Protein AF-A0A250VUZ3-F1 (afdb_monomer_lite)

Radius of gyration: 20.95 Å; chains: 1; bounding box: 48×51×81 Å

Organism: Streptomyces olivochromogenes (NCBI:txid1963)

Foldseek 3Di:
DDDDDDDDDPPDPDDPPCDDPAFPLLAQDPPFDFLLVLLLVLQVVCVVVVHDAAPVSVCSVDPVVVPDPGNLSVVVVLLCVQPVPVDLALNNLNSLLSLLVSLLVGSHGLLSSLSSLLSLLCLLLVQLLVCLAPPPLDPDPVSSVVPDDPSSVSSNVSSLVSLVVLVVCLVVGTRSNVLSNLLSLLSNLVQVCLVVLQVSLVVPPPDLSVLLSQCSSCSSPVPQVSLVVSLVVNCPDPPDDVVLQGDPSRRSSSSSSSRSSVVSCVSSVVSRPD

pLDDT: mean 82.37, std 16.19, range [29.75, 98.38]

Sequence (274 aa):
MRCHVSSAHMDDVTPPSSALPVLAGGEPGETAAPLLDRLRIAVSRRLAAHLPVPASMMQWLDEEMDAFADDSELLGELFDQLLHAHALDTATAGAAVLLADVVIDSQAAAAVRAALTVTLAEAATDALRDEALDPQGFVSTEAVLRQQTDSQRTVRQAVQGEAPRLFAQWDQEPEVMQFALAVLAAACAGTDVIPRIASLASVWPETPRAATLALACALAADNEEAIAEALDESVRHPDYNPDAQGDPEALAQSQGLSLLIDLAQQEIGPLVFH

Structure (mmCIF, N/CA/C/O backbone):
data_AF-A0A250VUZ3-F1
#
_entry.id   AF-A0A250VUZ3-F1
#
loop_
_atom_site.group_PDB
_atom_site.id
_atom_site.type_symbol
_atom_site.label_atom_id
_atom_site.label_alt_id
_atom_site.label_comp_id
_atom_site.label_asym_id
_atom_site.label_entity_id
_atom_site.label_seq_id
_atom_site.pdbx_PDB_ins_code
_atom_site.Cartn_x
_atom_site.Cartn_y
_atom_site.Cartn_z
_atom_site.occupancy
_atom_site.B_iso_or_equiv
_atom_site.auth_seq_id
_atom_site.auth_comp_id
_atom_site.auth_asym_id
_atom_site.auth_atom_id
_atom_site.pdbx_PDB_model_num
ATOM 1 N N . MET A 1 1 ? 31.785 -29.443 53.069 1.00 38.59 1 MET A N 1
ATOM 2 C CA . MET A 1 1 ? 30.501 -29.253 53.783 1.00 38.59 1 MET A CA 1
ATOM 3 C C . MET A 1 1 ? 30.050 -27.836 53.461 1.00 38.59 1 MET A C 1
ATOM 5 O O . MET A 1 1 ? 30.675 -26.928 53.974 1.00 38.59 1 MET A O 1
ATOM 9 N N . ARG A 1 2 ? 29.268 -27.524 52.417 1.00 35.50 2 ARG A N 1
ATOM 10 C CA . ARG A 1 2 ? 27.893 -27.921 52.030 1.00 35.50 2 ARG A CA 1
ATOM 11 C C . ARG A 1 2 ? 26.845 -27.798 53.145 1.00 35.50 2 ARG A C 1
ATOM 13 O O . ARG A 1 2 ? 27.055 -28.390 54.199 1.00 35.50 2 ARG A O 1
ATOM 20 N N . CYS A 1 3 ? 25.748 -27.115 52.766 1.00 29.75 3 CYS A N 1
ATOM 21 C CA . CYS A 1 3 ? 24.375 -27.015 53.313 1.00 29.75 3 CYS A CA 1
ATOM 22 C C . CYS A 1 3 ? 24.037 -25.587 53.788 1.00 29.75 3 CYS A C 1
ATOM 24 O O . CYS A 1 3 ? 24.790 -25.038 54.576 1.00 29.75 3 CYS A O 1
ATOM 26 N N . HIS A 1 4 ? 22.953 -24.905 53.401 1.00 30.86 4 HIS A N 1
ATOM 27 C CA . HIS A 1 4 ? 21.819 -25.147 52.496 1.00 30.86 4 HIS A CA 1
ATOM 28 C C . HIS A 1 4 ? 21.219 -23.757 52.179 1.00 30.86 4 HIS A C 1
ATOM 30 O O . HIS A 1 4 ? 21.029 -22.977 53.108 1.00 30.86 4 HIS A O 1
ATOM 36 N N . VAL A 1 5 ? 20.883 -23.453 50.921 1.00 34.81 5 VAL A N 1
ATOM 37 C CA . VAL A 1 5 ? 19.943 -22.364 50.591 1.00 34.81 5 VAL A CA 1
ATOM 38 C C . VAL A 1 5 ? 18.720 -23.004 49.951 1.00 34.81 5 VAL A C 1
ATOM 40 O O . VAL A 1 5 ? 18.846 -23.832 49.048 1.00 34.81 5 VAL A O 1
ATOM 43 N N . SER A 1 6 ? 17.565 -22.672 50.523 1.00 33.09 6 SER A N 1
ATOM 44 C CA . SER A 1 6 ? 16.237 -23.148 50.158 1.00 33.09 6 SER A CA 1
ATOM 45 C C . SER A 1 6 ? 15.906 -22.849 48.703 1.00 33.09 6 SER A C 1
ATOM 47 O O . SER A 1 6 ? 16.069 -21.727 48.232 1.00 33.09 6 SER A O 1
ATOM 49 N N . SER A 1 7 ? 15.388 -23.873 48.037 1.00 36.62 7 SER A N 1
ATOM 50 C CA . SER A 1 7 ? 14.761 -23.806 46.727 1.00 36.62 7 SER A CA 1
ATOM 51 C C . SER A 1 7 ? 13.373 -23.181 46.887 1.00 36.62 7 SER A C 1
ATOM 53 O O . SER A 1 7 ? 12.506 -23.765 47.534 1.00 36.62 7 SER A O 1
ATOM 55 N N . ALA A 1 8 ? 13.185 -21.981 46.343 1.00 37.56 8 ALA A N 1
ATOM 56 C CA . ALA A 1 8 ? 11.867 -21.481 45.991 1.00 37.56 8 ALA A CA 1
ATOM 57 C C . ALA A 1 8 ? 11.685 -21.744 44.494 1.00 37.56 8 ALA A C 1
ATOM 59 O O . ALA A 1 8 ? 12.490 -21.297 43.679 1.00 37.56 8 ALA A O 1
ATOM 60 N N . HIS A 1 9 ? 10.667 -22.546 44.190 1.00 36.25 9 HIS A N 1
ATOM 61 C CA . HIS A 1 9 ? 10.069 -22.737 42.876 1.00 36.25 9 HIS A CA 1
ATOM 62 C C . HIS A 1 9 ? 9.890 -21.368 42.202 1.00 36.25 9 HIS A C 1
ATOM 64 O O . HIS A 1 9 ? 9.070 -20.567 42.643 1.00 36.25 9 HIS A O 1
ATOM 70 N N . MET A 1 10 ? 10.692 -21.089 41.176 1.00 31.67 10 MET A N 1
ATOM 71 C CA . MET A 1 10 ? 10.298 -20.164 40.123 1.00 31.67 10 MET A CA 1
ATOM 72 C C . MET A 1 10 ? 9.619 -21.034 39.085 1.00 31.67 10 MET A C 1
ATOM 74 O O . MET A 1 10 ? 10.265 -21.888 38.474 1.00 31.67 10 MET A O 1
ATOM 78 N N . ASP A 1 11 ? 8.308 -20.857 38.998 1.00 33.47 11 ASP A N 1
ATOM 79 C CA . ASP A 1 11 ? 7.488 -21.398 37.937 1.00 33.47 11 ASP A CA 1
ATOM 80 C C . ASP A 1 11 ? 8.125 -21.065 36.587 1.00 33.47 11 ASP A C 1
ATOM 82 O O . ASP A 1 11 ? 8.560 -19.941 36.321 1.00 33.47 11 ASP A O 1
ATOM 86 N N . ASP A 1 12 ? 8.221 -22.110 35.780 1.00 35.88 12 ASP A N 1
ATOM 87 C CA . ASP A 1 12 ? 8.660 -22.113 34.400 1.00 35.88 12 ASP A CA 1
ATOM 88 C C . ASP A 1 12 ? 7.660 -21.274 33.589 1.00 35.88 12 ASP A C 1
ATOM 90 O O . ASP A 1 12 ? 6.636 -21.770 33.119 1.00 35.88 12 ASP A O 1
ATOM 94 N N . VAL A 1 13 ? 7.900 -19.961 33.501 1.00 37.00 13 VAL A N 1
ATOM 95 C CA . VAL A 1 13 ? 7.181 -19.083 32.574 1.00 37.00 13 VAL A CA 1
ATOM 96 C C . VAL A 1 13 ? 7.717 -19.400 31.187 1.00 37.00 13 VAL A C 1
ATOM 98 O O . VAL A 1 13 ? 8.657 -18.780 30.692 1.00 37.00 13 VAL A O 1
ATOM 101 N N . THR A 1 14 ? 7.121 -20.412 30.566 1.00 35.41 14 THR A N 1
ATOM 102 C CA . THR A 1 14 ? 7.196 -20.580 29.120 1.00 35.41 14 THR A CA 1
ATOM 103 C C . THR A 1 14 ? 6.610 -19.307 28.497 1.00 35.41 14 THR A C 1
ATOM 105 O O . THR A 1 14 ? 5.461 -18.979 28.806 1.00 35.41 14 THR A O 1
ATOM 108 N N . PRO A 1 15 ? 7.347 -18.546 27.668 1.00 32.72 15 PRO A N 1
ATOM 109 C CA . PRO A 1 15 ? 6.731 -17.445 26.940 1.00 32.72 15 PRO A CA 1
ATOM 110 C C . PRO A 1 15 ? 5.654 -18.036 26.016 1.00 32.72 15 PRO A C 1
ATOM 112 O O . PRO A 1 15 ? 5.895 -19.098 25.428 1.00 32.72 15 PRO A O 1
ATOM 115 N N . PRO A 1 16 ? 4.467 -17.416 25.878 1.00 32.69 16 PRO A N 1
ATOM 116 C CA . PRO A 1 16 ? 3.518 -17.844 24.867 1.00 32.69 16 PRO A CA 1
ATOM 117 C C . PRO A 1 16 ? 4.169 -17.629 23.499 1.00 32.69 16 PRO A C 1
ATOM 119 O O . PRO A 1 16 ? 4.318 -16.515 23.013 1.00 32.69 16 PRO A O 1
ATOM 122 N N . SER A 1 17 ? 4.606 -18.726 22.890 1.00 44.38 17 SER A N 1
ATOM 123 C CA . SER A 1 17 ? 4.882 -18.785 21.464 1.00 44.38 17 SER A CA 1
ATOM 124 C C . SER A 1 17 ? 3.527 -18.764 20.760 1.00 44.38 17 SER A C 1
ATOM 126 O O . SER A 1 17 ? 2.943 -19.807 20.483 1.00 44.38 17 SER A O 1
ATOM 128 N N . SER A 1 18 ? 2.977 -17.567 20.564 1.00 40.91 18 SER A N 1
ATOM 129 C CA . SER A 1 18 ? 1.781 -17.336 19.752 1.00 40.91 18 SER A CA 1
ATOM 130 C C . SER A 1 18 ? 2.159 -16.549 18.504 1.00 40.91 18 SER A C 1
ATOM 132 O O . SER A 1 18 ? 1.625 -15.477 18.246 1.00 40.91 18 SER A O 1
ATOM 134 N N . ALA A 1 19 ? 3.114 -17.066 17.728 1.00 61.75 19 ALA A N 1
ATOM 135 C CA . ALA A 1 19 ? 3.284 -16.575 16.369 1.00 61.75 19 ALA A CA 1
ATOM 136 C C . ALA A 1 19 ? 1.999 -16.923 15.605 1.00 61.75 19 ALA A C 1
ATOM 138 O O . ALA A 1 19 ? 1.622 -18.097 15.533 1.00 61.75 19 ALA A O 1
ATOM 139 N N . LEU A 1 20 ? 1.294 -15.909 15.099 1.00 63.34 20 LEU A N 1
ATOM 140 C CA . LEU A 1 20 ? 0.165 -16.129 14.204 1.00 63.34 20 LEU A CA 1
ATOM 141 C C . LEU A 1 20 ? 0.621 -17.016 13.031 1.00 63.34 20 LEU A C 1
ATOM 143 O O . LEU A 1 20 ? 1.759 -16.886 12.574 1.00 63.34 20 LEU A O 1
ATOM 147 N N . PRO A 1 21 ? -0.235 -17.919 12.526 1.00 73.88 21 PRO A N 1
ATOM 148 C CA . PRO A 1 21 ? 0.113 -18.712 11.351 1.00 73.88 21 PRO A CA 1
ATOM 149 C C . PRO A 1 21 ? 0.402 -17.779 10.172 1.00 73.88 21 PRO A C 1
ATOM 151 O O . PRO A 1 21 ? -0.299 -16.786 10.004 1.00 73.88 21 PRO A O 1
ATOM 154 N N . VAL A 1 22 ? 1.417 -18.076 9.362 1.00 79.75 22 VAL A N 1
ATOM 155 C CA . VAL A 1 22 ? 1.774 -17.279 8.174 1.00 79.75 22 VAL A CA 1
ATOM 156 C C . VAL A 1 22 ? 0.554 -17.114 7.256 1.00 79.75 22 VAL A C 1
ATOM 158 O O . VAL A 1 22 ? -0.223 -18.056 7.088 1.00 79.75 22 VAL A O 1
ATOM 161 N N . LEU A 1 23 ? 0.370 -15.918 6.683 1.00 80.62 23 LEU A N 1
ATOM 162 C CA . LEU A 1 23 ? -0.691 -15.661 5.704 1.00 80.62 23 LEU A CA 1
ATOM 163 C C . LEU A 1 23 ? -0.579 -16.636 4.529 1.00 80.62 23 LEU A C 1
ATOM 165 O O . LEU A 1 23 ? 0.511 -16.844 3.984 1.00 80.62 23 LEU A O 1
ATOM 169 N N . ALA A 1 24 ? -1.704 -17.214 4.099 1.00 82.25 24 ALA A N 1
ATOM 170 C CA . ALA A 1 24 ? -1.682 -18.124 2.962 1.00 82.25 24 ALA A CA 1
ATOM 171 C C . ALA A 1 24 ? -1.071 -17.434 1.726 1.00 82.25 24 ALA A C 1
ATOM 173 O O . ALA A 1 24 ? -1.400 -16.290 1.403 1.00 82.25 24 ALA A O 1
ATOM 174 N N . GLY A 1 25 ? -0.169 -18.143 1.037 1.00 74.38 25 GLY A N 1
ATOM 175 C CA . GLY A 1 25 ? 0.599 -17.615 -0.098 1.00 74.38 25 GLY A CA 1
ATOM 176 C C . GLY A 1 25 ? 1.876 -16.849 0.275 1.00 74.38 25 GLY A C 1
ATOM 177 O O . GLY A 1 25 ? 2.563 -16.384 -0.631 1.00 74.38 25 GLY A O 1
ATOM 178 N N . GLY A 1 26 ? 2.200 -16.734 1.568 1.00 63.41 26 GLY A N 1
ATOM 179 C CA . GLY A 1 26 ? 3.444 -16.138 2.070 1.00 63.41 26 GLY A CA 1
ATOM 180 C C . GLY A 1 26 ? 4.676 -17.050 2.018 1.00 63.41 26 GLY A C 1
ATOM 181 O O . GLY A 1 26 ? 5.782 -16.586 2.258 1.00 63.41 26 GLY A O 1
ATOM 182 N N . GLU A 1 27 ? 4.500 -18.335 1.706 1.00 72.62 27 GLU A N 1
ATOM 183 C CA . GLU A 1 27 ? 5.606 -19.292 1.595 1.00 72.62 27 GLU A CA 1
ATOM 184 C C . GLU A 1 27 ? 6.489 -18.984 0.368 1.00 72.62 27 GLU A C 1
ATOM 186 O O . GLU A 1 27 ? 5.953 -18.631 -0.693 1.00 72.62 27 GLU A O 1
ATOM 191 N N . PRO A 1 28 ? 7.822 -19.166 0.456 1.00 59.56 28 PRO A N 1
ATOM 192 C CA . PRO A 1 28 ? 8.718 -18.970 -0.677 1.00 59.56 28 PRO A CA 1
ATOM 193 C C . PRO A 1 28 ? 8.330 -19.916 -1.819 1.00 59.56 28 PRO A C 1
ATOM 195 O O . PRO A 1 28 ? 8.434 -21.140 -1.726 1.00 59.56 28 PRO A O 1
ATOM 198 N N . GLY A 1 29 ? 7.823 -19.337 -2.907 1.00 56.44 29 GLY A N 1
ATOM 199 C CA . GLY A 1 29 ? 7.334 -20.092 -4.052 1.00 56.44 29 GLY A CA 1
ATOM 200 C C . GLY A 1 29 ? 8.483 -20.728 -4.829 1.00 56.44 29 GLY A C 1
ATOM 201 O O . GLY A 1 29 ? 9.158 -20.045 -5.590 1.00 56.44 29 GLY A O 1
ATOM 202 N N . GLU A 1 30 ? 8.639 -22.050 -4.723 1.00 50.16 30 GLU A N 1
ATOM 203 C CA . GLU A 1 30 ? 9.669 -22.852 -5.418 1.00 50.16 30 GLU A CA 1
ATOM 204 C C . GLU A 1 30 ? 9.585 -22.770 -6.967 1.00 50.16 30 GLU A C 1
ATOM 206 O O . GLU A 1 30 ? 10.472 -23.238 -7.677 1.00 50.16 30 GLU A O 1
ATOM 211 N N . THR A 1 31 ? 8.522 -22.157 -7.509 1.00 58.19 31 THR A N 1
ATOM 212 C CA . THR A 1 31 ? 8.250 -22.009 -8.952 1.00 58.19 31 THR A CA 1
ATOM 213 C C . THR A 1 31 ? 8.014 -20.565 -9.411 1.00 58.19 31 THR A C 1
ATOM 215 O O . THR A 1 31 ? 7.596 -20.360 -10.554 1.00 58.19 31 THR A O 1
ATOM 218 N N . ALA A 1 32 ? 8.206 -19.568 -8.543 1.00 64.88 32 ALA A N 1
ATOM 219 C CA . ALA A 1 32 ? 8.010 -18.169 -8.913 1.00 64.88 32 ALA A CA 1
ATOM 220 C C . ALA A 1 32 ? 9.113 -17.701 -9.872 1.00 64.88 32 ALA A C 1
ATOM 222 O O . ALA A 1 32 ? 10.273 -18.093 -9.755 1.00 64.88 32 ALA A O 1
ATOM 223 N N . ALA A 1 33 ? 8.748 -16.865 -10.841 1.00 75.94 33 ALA A N 1
ATOM 224 C CA . ALA A 1 33 ? 9.749 -16.251 -11.702 1.00 75.94 33 ALA A CA 1
ATOM 225 C C . ALA A 1 33 ? 10.429 -15.069 -10.988 1.00 75.94 33 ALA A C 1
ATOM 227 O O . ALA A 1 33 ? 9.710 -14.331 -10.309 1.00 75.94 33 ALA A O 1
ATOM 228 N N . PRO A 1 34 ? 11.737 -14.832 -11.214 1.00 84.25 34 PRO A N 1
ATOM 229 C CA . PRO A 1 34 ? 12.459 -13.715 -10.605 1.00 84.25 34 PRO A CA 1
ATOM 230 C C . PRO A 1 34 ? 11.783 -12.372 -10.885 1.00 84.25 34 PRO A C 1
ATOM 232 O O . PRO A 1 34 ? 11.308 -12.126 -12.005 1.00 84.25 34 PRO A O 1
ATOM 235 N N . LEU A 1 35 ? 11.755 -11.487 -9.890 1.00 86.81 35 LEU A N 1
ATOM 236 C CA . LEU A 1 35 ? 11.125 -10.172 -9.994 1.00 86.81 35 LEU A CA 1
ATOM 237 C C . LEU A 1 35 ? 11.791 -9.309 -11.076 1.00 86.81 35 LEU A C 1
ATOM 239 O O . LEU A 1 35 ? 11.082 -8.632 -11.826 1.00 86.81 35 LEU A O 1
ATOM 243 N N . LEU A 1 36 ? 13.117 -9.395 -11.232 1.00 86.88 36 LEU A N 1
ATOM 244 C CA . LEU A 1 36 ? 13.860 -8.655 -12.260 1.00 86.88 36 LEU A CA 1
ATOM 245 C C . LEU A 1 36 ? 13.341 -8.953 -13.674 1.00 86.88 36 LEU A C 1
ATOM 247 O O . LEU A 1 36 ? 13.091 -8.041 -14.464 1.00 86.88 36 LEU A O 1
ATOM 251 N N . ASP A 1 37 ? 13.094 -10.228 -13.982 1.00 87.69 37 ASP A N 1
ATOM 252 C CA . ASP A 1 37 ? 12.540 -10.634 -15.276 1.00 87.69 37 ASP A CA 1
ATOM 253 C C . ASP A 1 37 ? 11.136 -10.061 -15.485 1.00 87.69 37 ASP A C 1
ATOM 255 O O . ASP A 1 37 ? 10.775 -9.652 -16.592 1.00 87.69 37 ASP A O 1
ATOM 259 N N . ARG A 1 38 ? 10.323 -10.007 -14.423 1.00 88.88 38 ARG A N 1
ATOM 260 C CA . ARG A 1 38 ? 8.967 -9.447 -14.495 1.00 88.88 38 ARG A CA 1
ATOM 261 C C . ARG A 1 38 ? 8.996 -7.947 -14.732 1.00 88.88 38 ARG A C 1
ATOM 263 O O . ARG A 1 38 ? 8.234 -7.466 -15.571 1.00 88.88 38 ARG A O 1
ATOM 270 N N . LEU A 1 39 ? 9.907 -7.238 -14.075 1.00 88.00 39 LEU A N 1
ATOM 271 C CA . LEU A 1 39 ? 10.125 -5.814 -14.287 1.00 88.00 39 LEU A CA 1
ATOM 272 C C . LEU A 1 39 ? 10.560 -5.535 -15.734 1.00 88.00 39 LEU A C 1
ATOM 274 O O . LEU A 1 39 ? 9.935 -4.726 -16.421 1.00 88.00 39 LEU A O 1
ATOM 278 N N . ARG A 1 40 ? 11.539 -6.287 -16.254 1.00 90.12 40 ARG A N 1
ATOM 279 C CA . ARG A 1 40 ? 11.998 -6.190 -17.653 1.00 90.12 40 ARG A CA 1
ATOM 280 C C . ARG A 1 40 ? 10.883 -6.450 -18.659 1.00 90.12 40 ARG A C 1
ATOM 282 O O . ARG A 1 40 ? 10.758 -5.724 -19.649 1.00 90.12 40 ARG A O 1
ATOM 289 N N . ILE A 1 41 ? 10.046 -7.459 -18.409 1.00 90.00 41 ILE A N 1
ATOM 290 C CA . ILE A 1 41 ? 8.879 -7.761 -19.247 1.00 90.00 41 ILE A CA 1
ATOM 291 C C . ILE A 1 41 ? 7.873 -6.607 -19.211 1.00 90.00 41 ILE A C 1
ATOM 293 O O . ILE A 1 41 ? 7.396 -6.202 -20.273 1.00 90.00 41 ILE A O 1
ATOM 297 N N . ALA A 1 42 ? 7.556 -6.064 -18.033 1.00 89.06 42 ALA A N 1
ATOM 298 C CA . ALA A 1 42 ? 6.620 -4.951 -17.891 1.00 89.06 42 ALA A CA 1
ATOM 299 C C . ALA A 1 42 ? 7.121 -3.700 -18.631 1.00 89.06 42 ALA A C 1
ATOM 301 O O . ALA A 1 42 ? 6.392 -3.128 -19.447 1.00 89.06 42 ALA A O 1
ATOM 302 N N . VAL A 1 43 ? 8.396 -3.340 -18.447 1.00 89.50 43 VAL A N 1
ATOM 303 C CA . VAL A 1 43 ? 9.040 -2.234 -19.171 1.00 89.50 43 VAL A CA 1
ATOM 304 C C . VAL A 1 43 ? 8.976 -2.470 -20.683 1.00 89.50 43 VAL A C 1
ATOM 306 O O . VAL A 1 43 ? 8.504 -1.612 -21.431 1.00 89.50 43 VAL A O 1
ATOM 309 N N . SER A 1 44 ? 9.372 -3.660 -21.142 1.00 90.56 44 SER A N 1
ATOM 310 C CA . SER A 1 44 ? 9.374 -4.015 -22.567 1.00 90.56 44 SER A CA 1
ATOM 311 C C . SER A 1 44 ? 7.976 -3.956 -23.188 1.00 90.56 44 SER A C 1
ATOM 313 O O . SER A 1 44 ? 7.817 -3.462 -24.306 1.00 90.56 44 SER A O 1
ATOM 315 N N . ARG A 1 45 ? 6.940 -4.416 -22.471 1.00 90.19 45 ARG A N 1
ATOM 316 C CA . ARG A 1 45 ? 5.539 -4.344 -22.920 1.00 90.19 45 ARG A CA 1
ATOM 317 C C . ARG A 1 45 ? 5.075 -2.904 -23.079 1.00 90.19 45 ARG A C 1
ATOM 319 O O . ARG A 1 45 ? 4.465 -2.582 -24.097 1.00 90.19 45 ARG A O 1
ATOM 326 N N . ARG A 1 46 ? 5.382 -2.033 -22.114 1.00 89.44 46 ARG A N 1
ATOM 327 C CA . ARG A 1 46 ? 5.019 -0.612 -22.194 1.00 89.44 46 ARG A CA 1
ATOM 328 C C . ARG A 1 46 ? 5.720 0.080 -23.359 1.00 89.44 46 ARG A C 1
ATOM 330 O O . ARG A 1 46 ? 5.049 0.765 -24.128 1.00 89.44 46 ARG A O 1
ATOM 337 N N . LEU A 1 47 ? 7.016 -0.175 -23.561 1.00 89.81 47 LEU A N 1
ATOM 338 C CA . LEU A 1 47 ? 7.758 0.335 -24.720 1.00 89.81 47 LEU A CA 1
ATOM 339 C C . LEU A 1 47 ? 7.146 -0.139 -26.046 1.00 89.81 47 LEU A C 1
ATOM 341 O O . LEU A 1 47 ? 6.928 0.672 -26.947 1.00 89.81 47 LEU A O 1
ATOM 345 N N . ALA A 1 48 ? 6.810 -1.429 -26.154 1.00 91.00 48 ALA A N 1
ATOM 346 C CA . ALA A 1 48 ? 6.172 -1.997 -27.341 1.00 91.00 48 ALA A CA 1
ATOM 347 C C . ALA A 1 48 ? 4.770 -1.415 -27.604 1.00 91.00 48 ALA A C 1
ATOM 349 O O . ALA A 1 48 ? 4.365 -1.280 -28.757 1.00 91.00 48 ALA A O 1
ATOM 350 N N . ALA A 1 49 ? 4.044 -1.045 -26.548 1.00 90.25 49 ALA A N 1
ATOM 351 C CA . ALA A 1 49 ? 2.737 -0.396 -26.622 1.00 90.25 49 ALA A CA 1
ATOM 352 C C . ALA A 1 49 ? 2.813 1.137 -26.782 1.00 90.25 49 ALA A C 1
ATOM 354 O O . ALA A 1 49 ? 1.773 1.794 -26.788 1.00 90.25 49 ALA A O 1
ATOM 355 N N . HIS A 1 50 ? 4.015 1.715 -26.906 1.00 86.81 50 HIS A N 1
ATOM 356 C CA . HIS A 1 50 ? 4.250 3.165 -26.927 1.00 86.81 50 HIS A CA 1
ATOM 357 C C . HIS A 1 50 ? 3.683 3.905 -25.703 1.00 86.81 50 HIS A C 1
ATOM 359 O O . HIS A 1 50 ? 3.295 5.072 -25.789 1.00 86.81 50 HIS A O 1
ATOM 365 N N . LEU A 1 51 ? 3.638 3.227 -24.557 1.00 86.56 51 LEU A N 1
ATOM 366 C CA . LEU A 1 51 ? 3.252 3.816 -23.283 1.00 86.56 51 LEU A CA 1
ATOM 367 C C . LEU A 1 51 ? 4.473 4.446 -22.596 1.00 86.56 51 LEU A C 1
ATOM 369 O O . LEU A 1 51 ? 5.595 3.966 -22.779 1.00 86.56 51 LEU A O 1
ATOM 373 N N . PRO A 1 52 ? 4.282 5.498 -21.777 1.00 83.50 52 PRO A N 1
ATOM 374 C CA . PRO A 1 52 ? 5.376 6.109 -21.035 1.00 83.50 52 PRO A CA 1
ATOM 375 C C . PRO A 1 52 ? 6.069 5.109 -20.102 1.00 83.50 52 PRO A C 1
ATOM 377 O O . PRO A 1 52 ? 5.399 4.350 -19.389 1.00 83.50 52 PRO A O 1
ATOM 380 N N . VAL A 1 53 ? 7.402 5.169 -20.093 1.00 84.31 53 VAL A N 1
ATOM 381 C CA . VAL A 1 53 ? 8.293 4.504 -19.135 1.00 84.31 53 VAL A CA 1
ATOM 382 C C . VAL A 1 53 ? 9.216 5.578 -18.545 1.00 84.31 53 VAL A C 1
ATOM 384 O O . VAL A 1 53 ? 9.841 6.309 -19.319 1.00 84.31 53 VAL A O 1
ATOM 387 N N . PRO A 1 54 ? 9.293 5.726 -17.211 1.00 79.81 54 PRO A N 1
ATOM 388 C CA . PRO A 1 54 ? 10.224 6.658 -16.579 1.00 79.81 54 PRO A CA 1
ATOM 389 C C . PRO A 1 54 ? 11.676 6.369 -16.962 1.00 79.81 54 PRO A C 1
ATOM 391 O O . PRO A 1 54 ? 12.066 5.211 -17.069 1.00 79.81 54 PRO A O 1
ATOM 394 N N . ALA A 1 55 ? 12.504 7.407 -17.096 1.00 80.19 55 ALA A N 1
ATOM 395 C CA . ALA A 1 55 ? 13.930 7.226 -17.374 1.00 80.19 55 ALA A CA 1
ATOM 396 C C . ALA A 1 55 ? 14.637 6.421 -16.269 1.00 80.19 55 ALA A C 1
ATOM 398 O O . ALA A 1 55 ? 15.431 5.541 -16.581 1.00 80.19 55 ALA A O 1
ATOM 399 N N . SER A 1 56 ? 14.270 6.651 -15.003 1.00 75.00 56 SER A N 1
ATOM 400 C CA . SER A 1 56 ? 14.727 5.853 -13.855 1.00 75.00 56 SER A CA 1
ATOM 401 C C . SER A 1 56 ? 14.354 4.376 -13.964 1.00 75.00 56 SER A C 1
ATOM 403 O O . SER A 1 56 ? 15.027 3.535 -13.390 1.00 75.00 56 SER A O 1
ATOM 405 N N . MET A 1 57 ? 13.319 4.041 -14.739 1.00 79.69 57 MET A N 1
ATOM 406 C CA . MET A 1 57 ? 12.896 2.662 -14.952 1.00 79.69 57 MET A CA 1
ATOM 407 C C . MET A 1 57 ? 13.538 2.007 -16.183 1.00 79.69 57 MET A C 1
ATOM 409 O O . MET A 1 57 ? 13.445 0.793 -16.352 1.00 79.69 57 MET A O 1
ATOM 413 N N . MET A 1 58 ? 14.202 2.782 -17.046 1.00 82.50 58 MET A N 1
ATOM 414 C CA . MET A 1 58 ? 14.891 2.241 -18.223 1.00 82.50 58 MET A CA 1
ATOM 415 C C . MET A 1 58 ? 16.148 1.455 -17.841 1.00 82.50 58 MET A C 1
ATOM 417 O O . MET A 1 58 ? 16.458 0.478 -18.518 1.00 82.50 58 MET A O 1
ATOM 421 N N . GLN A 1 59 ? 16.818 1.832 -16.746 1.00 81.06 59 GLN A N 1
ATOM 422 C CA . GLN A 1 59 ? 18.030 1.159 -16.259 1.00 81.06 59 GLN A CA 1
ATOM 423 C C . GLN A 1 59 ? 17.792 -0.315 -15.893 1.00 81.06 59 GLN A C 1
ATOM 425 O O . GLN A 1 59 ? 18.696 -1.132 -15.986 1.00 81.06 59 GLN A O 1
ATOM 430 N N . TRP A 1 60 ? 16.552 -0.702 -15.567 1.00 79.25 60 TRP A N 1
ATOM 431 C CA . TRP A 1 60 ? 16.189 -2.094 -15.261 1.00 79.25 60 TRP A CA 1
ATOM 432 C C . TRP A 1 60 ? 16.311 -3.048 -16.457 1.00 79.25 60 TRP A C 1
ATOM 434 O O . TRP A 1 60 ? 16.291 -4.270 -16.287 1.00 79.25 60 TRP A O 1
ATOM 444 N N . LEU A 1 61 ? 16.435 -2.508 -17.673 1.00 81.94 61 LEU A N 1
ATOM 445 C CA . LEU A 1 61 ? 16.737 -3.284 -18.874 1.00 81.94 61 LEU A CA 1
ATOM 446 C C . LEU A 1 61 ? 18.232 -3.579 -19.041 1.00 81.94 61 LEU A C 1
ATOM 448 O O . LEU A 1 61 ? 18.572 -4.423 -19.869 1.00 81.94 61 LEU A O 1
ATOM 452 N N . ASP A 1 62 ? 19.105 -2.905 -18.292 1.00 82.94 62 ASP A N 1
ATOM 453 C CA . ASP A 1 62 ? 20.548 -3.049 -18.439 1.00 82.94 62 ASP A CA 1
ATOM 454 C C . ASP A 1 62 ? 21.047 -4.351 -17.789 1.00 82.94 62 ASP A C 1
ATOM 456 O O . ASP A 1 62 ? 20.516 -4.827 -16.779 1.00 82.94 62 ASP A O 1
ATOM 460 N N . GLU A 1 63 ? 22.094 -4.936 -18.379 1.00 76.94 63 GLU A N 1
ATOM 461 C CA . GLU A 1 63 ? 22.758 -6.153 -17.874 1.00 76.94 63 GLU A CA 1
ATOM 462 C C . GLU A 1 63 ? 23.449 -5.904 -16.522 1.00 76.94 63 GLU A C 1
ATOM 464 O O . GLU A 1 63 ? 23.636 -6.826 -15.735 1.00 76.94 63 GLU A O 1
ATOM 469 N N . GLU A 1 64 ? 23.786 -4.651 -16.195 1.00 75.19 64 GLU A N 1
ATOM 470 C CA . GLU A 1 64 ? 24.357 -4.286 -14.888 1.00 75.19 64 GLU A CA 1
ATOM 471 C C . GLU A 1 64 ? 23.395 -4.586 -13.728 1.00 75.19 64 GLU A C 1
ATOM 473 O O . GLU A 1 64 ? 23.836 -4.829 -12.607 1.00 75.19 64 GLU A O 1
ATOM 478 N N . MET A 1 65 ? 22.088 -4.649 -14.003 1.00 79.38 65 MET A N 1
ATOM 479 C CA . MET A 1 65 ? 21.072 -5.029 -13.020 1.00 79.38 65 MET A CA 1
ATOM 480 C C . MET A 1 65 ? 21.016 -6.542 -12.779 1.00 79.38 65 MET A C 1
ATOM 482 O O . MET A 1 65 ? 20.323 -6.980 -11.873 1.00 79.38 65 MET A O 1
ATOM 486 N N . ASP A 1 66 ? 21.772 -7.364 -13.514 1.00 78.81 66 ASP A N 1
ATOM 487 C CA . ASP A 1 66 ? 21.944 -8.787 -13.173 1.00 78.81 66 ASP A CA 1
ATOM 488 C C . ASP A 1 66 ? 22.826 -8.990 -11.923 1.00 78.81 66 ASP A C 1
ATOM 490 O O . ASP A 1 66 ? 23.058 -10.123 -11.504 1.00 78.81 66 ASP A O 1
ATOM 494 N N . ALA A 1 67 ? 23.343 -7.902 -11.338 1.00 80.12 67 ALA A N 1
ATOM 495 C CA . ALA A 1 67 ? 24.170 -7.932 -10.137 1.00 80.12 67 ALA A CA 1
ATOM 496 C C . ALA A 1 67 ? 23.386 -8.187 -8.836 1.00 80.12 67 ALA A C 1
ATOM 498 O O . ALA A 1 67 ? 24.023 -8.551 -7.847 1.00 80.12 67 ALA A O 1
ATOM 499 N N . PHE A 1 68 ? 22.055 -8.027 -8.826 1.00 81.06 68 PHE A N 1
ATOM 500 C CA . PHE A 1 68 ? 21.237 -8.329 -7.646 1.00 81.06 68 PHE A CA 1
ATOM 501 C C . PHE A 1 68 ? 21.286 -9.825 -7.325 1.00 81.06 68 PHE A C 1
ATOM 503 O O . PHE A 1 68 ? 21.060 -10.672 -8.193 1.00 81.06 68 PHE A O 1
ATOM 510 N N . ALA A 1 69 ? 21.583 -10.148 -6.069 1.00 78.56 69 ALA A N 1
ATOM 511 C CA . ALA A 1 69 ? 21.708 -11.517 -5.594 1.00 78.56 69 ALA A CA 1
ATOM 512 C C . ALA A 1 69 ? 20.354 -12.240 -5.548 1.00 78.56 69 ALA A C 1
ATOM 514 O O . ALA A 1 69 ? 20.296 -13.444 -5.815 1.00 78.56 69 ALA A O 1
ATOM 515 N N . ASP A 1 70 ? 19.281 -11.516 -5.221 1.00 82.00 70 ASP A N 1
ATOM 516 C CA . ASP A 1 70 ? 17.921 -12.038 -5.106 1.00 82.00 70 ASP A CA 1
ATOM 517 C C . ASP A 1 70 ? 16.841 -10.937 -5.225 1.00 82.00 70 ASP A C 1
ATOM 519 O O . ASP A 1 70 ? 17.123 -9.749 -5.403 1.00 82.00 70 ASP A O 1
ATOM 523 N N . ASP A 1 71 ? 15.572 -11.356 -5.147 1.00 83.94 71 ASP A N 1
ATOM 524 C CA . ASP A 1 71 ? 14.408 -10.463 -5.200 1.00 83.94 71 ASP A CA 1
ATOM 525 C C . ASP A 1 71 ? 14.336 -9.511 -3.989 1.00 83.94 71 ASP A C 1
ATOM 527 O O . ASP A 1 71 ? 13.737 -8.444 -4.100 1.00 83.94 71 ASP A O 1
ATOM 531 N N . SER A 1 72 ? 14.938 -9.866 -2.850 1.00 83.75 72 SER A N 1
ATOM 532 C CA . SER A 1 72 ? 14.960 -9.045 -1.633 1.00 83.75 72 SER A CA 1
ATOM 533 C C . SER A 1 72 ? 15.866 -7.827 -1.819 1.00 83.75 72 SER A C 1
ATOM 535 O O . SER A 1 72 ? 15.440 -6.694 -1.583 1.00 83.75 72 SER A O 1
ATOM 537 N N . GLU A 1 73 ? 17.079 -8.031 -2.343 1.00 84.62 73 GLU A N 1
ATOM 538 C CA . GLU A 1 73 ? 17.999 -6.940 -2.687 1.00 84.62 73 GLU A CA 1
ATOM 539 C C . GLU A 1 73 ? 17.386 -6.007 -3.744 1.00 84.62 73 GLU A C 1
ATOM 541 O O . GLU A 1 73 ? 17.408 -4.783 -3.595 1.00 84.62 73 GLU A O 1
ATOM 546 N N . LEU A 1 74 ? 16.754 -6.586 -4.770 1.00 85.38 74 LEU A N 1
ATOM 547 C CA . LEU A 1 74 ? 16.053 -5.835 -5.810 1.00 85.38 74 LEU A CA 1
ATOM 548 C C . LEU A 1 74 ? 14.884 -5.005 -5.252 1.00 85.38 74 LEU A C 1
ATOM 550 O O . LEU A 1 74 ? 14.680 -3.864 -5.668 1.00 85.38 74 LEU A O 1
ATOM 554 N N . LEU A 1 75 ? 14.098 -5.565 -4.330 1.00 84.75 75 LEU A N 1
ATOM 555 C CA . LEU A 1 75 ? 13.003 -4.845 -3.680 1.00 84.75 75 LEU A CA 1
ATOM 556 C C . LEU A 1 75 ? 13.509 -3.699 -2.813 1.00 84.75 75 LEU A C 1
ATOM 558 O O . LEU A 1 75 ? 12.900 -2.635 -2.839 1.00 84.75 75 LEU A O 1
ATOM 562 N N . GLY A 1 76 ? 14.622 -3.889 -2.102 1.00 83.06 76 GLY A N 1
ATOM 563 C CA . GLY A 1 76 ? 15.271 -2.818 -1.350 1.00 83.06 76 GLY A CA 1
ATOM 564 C C . GLY A 1 76 ? 15.600 -1.617 -2.239 1.00 83.06 76 GLY A C 1
ATOM 565 O O . GLY A 1 76 ? 15.239 -0.491 -1.907 1.00 83.06 76 GLY A O 1
ATOM 566 N N . GLU A 1 77 ? 16.190 -1.861 -3.410 1.00 83.62 77 GLU A N 1
ATOM 567 C CA . GLU A 1 77 ? 16.504 -0.806 -4.382 1.00 83.62 77 GLU A CA 1
ATOM 568 C C . GLU A 1 77 ? 15.237 -0.168 -4.986 1.00 83.62 77 GLU A C 1
ATOM 570 O O . GLU A 1 77 ? 15.153 1.052 -5.126 1.00 83.62 77 GLU A O 1
ATOM 575 N N . LEU A 1 78 ? 14.210 -0.963 -5.313 1.00 81.75 78 LEU A N 1
ATOM 576 C CA . LEU A 1 78 ? 12.927 -0.430 -5.791 1.00 81.75 78 LEU A CA 1
ATOM 577 C C . LEU A 1 78 ? 12.239 0.447 -4.735 1.00 81.75 78 LEU A C 1
ATOM 579 O O . LEU A 1 78 ? 11.640 1.466 -5.082 1.00 81.75 78 LEU A O 1
ATOM 583 N N . PHE A 1 79 ? 12.321 0.069 -3.460 1.00 82.19 79 PHE A N 1
ATOM 584 C CA . PHE A 1 79 ? 11.772 0.844 -2.350 1.00 82.19 79 PHE A CA 1
ATOM 585 C C . PHE A 1 79 ? 12.550 2.137 -2.143 1.00 82.19 79 PHE A C 1
ATOM 587 O O . PHE A 1 79 ? 11.929 3.186 -1.989 1.00 82.19 79 PHE A O 1
ATOM 594 N N . ASP A 1 80 ? 13.881 2.095 -2.211 1.00 79.38 80 ASP A N 1
ATOM 595 C CA . ASP A 1 80 ? 14.714 3.295 -2.125 1.00 79.38 80 ASP A CA 1
ATOM 596 C C . ASP A 1 80 ? 14.382 4.281 -3.261 1.00 79.38 80 ASP A C 1
ATOM 598 O O . ASP A 1 80 ? 14.125 5.464 -3.025 1.00 79.38 80 ASP A O 1
ATOM 602 N N . GLN A 1 81 ? 14.233 3.782 -4.491 1.00 75.50 81 GLN A N 1
ATOM 603 C CA . GLN A 1 81 ? 13.868 4.610 -5.644 1.00 75.50 81 GLN A CA 1
ATOM 604 C C . GLN A 1 81 ? 12.463 5.221 -5.553 1.00 75.50 81 GLN A C 1
ATOM 606 O O . GLN A 1 81 ? 12.244 6.320 -6.068 1.00 75.50 81 GLN A O 1
ATOM 611 N N . LEU A 1 82 ? 11.501 4.530 -4.937 1.00 73.81 82 LEU A N 1
ATOM 612 C CA . LEU A 1 82 ? 10.135 5.038 -4.784 1.00 73.81 82 LEU A CA 1
ATOM 613 C C . LEU A 1 82 ? 9.954 5.947 -3.570 1.00 73.81 82 LEU A C 1
ATOM 615 O O . LEU A 1 82 ? 9.154 6.874 -3.654 1.00 73.81 82 LEU A O 1
ATOM 619 N N . LEU A 1 83 ? 10.635 5.660 -2.459 1.00 73.00 83 LEU A N 1
ATOM 620 C CA . LEU A 1 83 ? 10.364 6.268 -1.152 1.00 73.00 83 LEU A CA 1
ATOM 621 C C . LEU A 1 83 ? 11.504 7.164 -0.638 1.00 73.00 83 LEU A C 1
ATOM 623 O O . LEU A 1 83 ? 11.243 8.073 0.141 1.00 73.00 83 LEU A O 1
ATOM 627 N N . HIS A 1 84 ? 12.758 6.945 -1.052 1.00 64.50 84 HIS A N 1
ATOM 628 C CA . HIS A 1 84 ? 13.937 7.626 -0.488 1.00 64.50 84 HIS A CA 1
ATOM 629 C C . HIS A 1 84 ? 14.675 8.549 -1.459 1.00 64.50 84 HIS A C 1
ATOM 631 O O . HIS A 1 84 ? 15.408 9.440 -1.009 1.00 64.50 84 HIS A O 1
ATOM 637 N N . ALA A 1 85 ? 14.462 8.439 -2.771 1.00 52.22 85 ALA A N 1
ATOM 638 C CA . ALA A 1 85 ? 14.849 9.511 -3.677 1.00 52.22 85 ALA A CA 1
ATOM 639 C C . ALA A 1 85 ? 14.061 10.769 -3.269 1.00 52.22 85 ALA A C 1
ATOM 641 O O . ALA A 1 85 ? 12.857 10.843 -3.480 1.00 52.22 85 ALA A O 1
ATOM 642 N N . HIS A 1 86 ? 14.744 11.743 -2.652 1.00 45.56 86 HIS A N 1
ATOM 643 C CA . HIS A 1 86 ? 14.225 12.960 -1.990 1.00 45.56 86 HIS A CA 1
ATOM 644 C C . HIS A 1 86 ? 13.403 13.928 -2.872 1.00 45.56 86 HIS A C 1
ATOM 646 O O . HIS A 1 86 ? 13.219 15.103 -2.556 1.00 45.56 86 HIS A O 1
ATOM 652 N N . ALA A 1 87 ? 12.890 13.451 -3.988 1.00 52.53 87 ALA A N 1
ATOM 653 C CA . ALA A 1 87 ? 11.725 13.987 -4.629 1.00 52.53 87 ALA A CA 1
ATOM 654 C C . ALA A 1 87 ? 10.961 12.777 -5.162 1.00 52.53 87 ALA A C 1
ATOM 656 O O . ALA A 1 87 ? 11.316 12.254 -6.218 1.00 52.53 87 ALA A O 1
ATOM 657 N N . LEU A 1 88 ? 9.862 12.389 -4.495 1.00 59.19 88 LEU A N 1
ATOM 658 C CA . LEU A 1 88 ? 8.704 11.967 -5.278 1.00 59.19 88 LEU A CA 1
ATOM 659 C C . LEU A 1 88 ? 8.626 13.006 -6.396 1.00 59.19 88 LEU A C 1
ATOM 661 O O . LEU A 1 88 ? 8.563 14.204 -6.116 1.00 59.19 88 LEU A O 1
ATOM 665 N N . ASP A 1 89 ? 8.801 12.601 -7.639 1.00 64.50 89 ASP A N 1
ATOM 666 C CA . ASP A 1 89 ? 8.760 13.492 -8.786 1.00 64.50 89 ASP A CA 1
ATOM 667 C C . ASP A 1 89 ? 7.848 12.876 -9.848 1.00 64.50 89 ASP A C 1
ATOM 669 O O . ASP A 1 89 ? 7.189 11.851 -9.642 1.00 64.50 89 ASP A O 1
ATOM 673 N N . THR A 1 90 ? 7.731 13.521 -11.005 1.00 64.19 90 THR A N 1
ATOM 674 C CA . THR A 1 90 ? 6.891 12.982 -12.081 1.00 64.19 90 THR A CA 1
ATOM 675 C C . THR A 1 90 ? 7.361 11.609 -12.580 1.00 64.19 90 THR A C 1
ATOM 677 O O . THR A 1 90 ? 6.550 10.858 -13.125 1.00 64.19 90 THR A O 1
ATOM 680 N N . ALA A 1 91 ? 8.639 11.257 -12.401 1.00 73.88 91 ALA A N 1
ATOM 681 C CA . ALA A 1 91 ? 9.155 9.934 -12.729 1.00 73.88 91 ALA A CA 1
ATOM 682 C C . ALA A 1 91 ? 8.660 8.883 -11.722 1.00 73.88 91 ALA A C 1
ATOM 684 O O . ALA A 1 91 ? 8.288 7.787 -12.150 1.00 73.88 91 ALA A O 1
ATOM 685 N N . THR A 1 92 ? 8.535 9.229 -10.436 1.00 78.62 92 THR A N 1
ATOM 686 C CA . THR A 1 92 ? 7.972 8.337 -9.406 1.00 78.62 92 THR A CA 1
ATOM 687 C C . THR A 1 92 ? 6.516 7.961 -9.686 1.00 78.62 92 THR A C 1
ATOM 689 O O . THR A 1 92 ? 6.114 6.815 -9.497 1.00 78.62 92 THR A O 1
ATOM 692 N N . ALA A 1 93 ? 5.717 8.881 -10.231 1.00 85.25 93 ALA A N 1
ATOM 693 C CA . ALA A 1 93 ? 4.338 8.570 -10.613 1.00 85.25 93 ALA A CA 1
ATOM 694 C C . ALA A 1 93 ? 4.264 7.538 -11.754 1.00 85.25 93 ALA A C 1
ATOM 696 O O . ALA A 1 93 ? 3.451 6.616 -11.718 1.00 85.25 93 ALA A O 1
ATOM 697 N N . GLY A 1 94 ? 5.138 7.651 -12.760 1.00 84.19 94 GLY A N 1
ATOM 698 C CA . GLY A 1 94 ? 5.222 6.646 -13.821 1.00 84.19 94 GLY A CA 1
ATOM 699 C C . GLY A 1 94 ? 5.790 5.308 -13.331 1.00 84.19 94 GLY A C 1
ATOM 700 O O . GLY A 1 94 ? 5.398 4.259 -13.841 1.00 84.19 94 GLY A O 1
ATOM 701 N N . ALA A 1 95 ? 6.671 5.336 -12.328 1.00 84.75 95 ALA A N 1
ATOM 702 C CA . ALA A 1 95 ? 7.190 4.148 -11.658 1.00 84.75 95 ALA A CA 1
ATOM 703 C C . ALA A 1 95 ? 6.077 3.404 -10.907 1.00 84.75 95 ALA A C 1
ATOM 705 O O . ALA A 1 95 ? 5.945 2.194 -11.071 1.00 84.75 95 ALA A O 1
ATOM 706 N N . ALA A 1 96 ? 5.216 4.123 -10.182 1.00 88.88 96 ALA A N 1
ATOM 707 C CA . ALA A 1 96 ? 4.057 3.545 -9.503 1.00 88.88 96 ALA A CA 1
ATOM 708 C C . ALA A 1 96 ? 3.112 2.814 -10.477 1.00 88.88 96 ALA A C 1
ATOM 710 O O . ALA A 1 96 ? 2.698 1.686 -10.213 1.00 88.88 96 ALA A O 1
ATOM 711 N N . VAL A 1 97 ? 2.832 3.406 -11.646 1.00 90.38 97 VAL A N 1
ATOM 712 C CA . VAL A 1 97 ? 2.019 2.756 -12.694 1.00 90.38 97 VAL A CA 1
ATOM 713 C C . VAL A 1 97 ? 2.689 1.486 -13.222 1.00 90.38 97 VAL A C 1
ATOM 715 O O . VAL A 1 97 ? 2.033 0.460 -13.389 1.00 90.38 97 VAL A O 1
ATOM 718 N N . LEU A 1 98 ? 3.998 1.533 -13.484 1.00 88.56 98 LEU A N 1
ATOM 719 C CA . LEU A 1 98 ? 4.745 0.361 -13.942 1.00 88.56 98 LEU A CA 1
ATOM 720 C C . LEU A 1 98 ? 4.720 -0.765 -12.898 1.00 88.56 98 LEU A C 1
ATOM 722 O O . LEU A 1 98 ? 4.563 -1.927 -13.261 1.00 88.56 98 LEU A O 1
ATOM 726 N N . LEU A 1 99 ? 4.854 -0.439 -11.614 1.00 89.94 99 LEU A N 1
ATOM 727 C CA . LEU A 1 99 ? 4.812 -1.429 -10.541 1.00 89.94 99 LEU A CA 1
ATOM 728 C C . LEU A 1 99 ? 3.423 -2.027 -10.356 1.00 89.94 99 LEU A C 1
ATOM 730 O O . LEU A 1 99 ? 3.322 -3.225 -10.111 1.00 89.94 99 LEU A O 1
ATOM 734 N N . ALA A 1 100 ? 2.358 -1.249 -10.554 1.00 92.94 100 ALA A N 1
ATOM 735 C CA . ALA A 1 100 ? 1.008 -1.798 -10.616 1.00 92.94 100 ALA A CA 1
ATOM 736 C C . ALA A 1 100 ? 0.868 -2.814 -11.766 1.00 92.94 100 ALA A C 1
ATOM 738 O O . ALA A 1 100 ? 0.321 -3.898 -11.559 1.00 92.94 100 ALA A O 1
ATOM 739 N N . ASP A 1 101 ? 1.425 -2.523 -12.949 1.00 90.44 101 ASP A N 1
ATOM 740 C CA . ASP A 1 101 ? 1.461 -3.490 -14.055 1.00 90.44 101 ASP A CA 1
ATOM 741 C C . ASP A 1 101 ? 2.270 -4.743 -13.683 1.00 90.44 101 ASP A C 1
ATOM 743 O O . ASP A 1 101 ? 1.838 -5.853 -13.995 1.00 90.44 101 ASP A O 1
ATOM 747 N N . VAL A 1 102 ? 3.406 -4.592 -12.986 1.00 89.69 102 VAL A N 1
ATOM 748 C CA . VAL A 1 102 ? 4.160 -5.738 -12.457 1.00 89.69 102 VAL A CA 1
ATOM 749 C C . VAL A 1 102 ? 3.264 -6.545 -11.529 1.00 89.69 102 VAL A C 1
ATOM 751 O O . VAL A 1 102 ? 3.074 -7.719 -11.792 1.00 89.69 102 VAL A O 1
ATOM 754 N N . VAL A 1 103 ? 2.648 -5.957 -10.505 1.00 92.94 103 VAL A N 1
ATOM 755 C CA . VAL A 1 103 ? 1.776 -6.680 -9.562 1.00 92.94 103 VAL A CA 1
ATOM 756 C C . VAL A 1 103 ? 0.654 -7.452 -10.277 1.00 92.94 103 VAL A C 1
ATOM 758 O O . VAL A 1 103 ? 0.404 -8.612 -9.940 1.00 92.94 103 VAL A O 1
ATOM 761 N N . ILE A 1 104 ? 0.017 -6.849 -11.286 1.00 90.88 104 ILE A N 1
ATOM 762 C CA . ILE A 1 104 ? -1.104 -7.451 -12.027 1.00 90.88 104 ILE A CA 1
ATOM 763 C C . ILE A 1 104 ? -0.646 -8.598 -12.940 1.00 90.88 104 ILE A C 1
ATOM 765 O O . ILE A 1 104 ? -1.264 -9.660 -12.954 1.00 90.88 104 ILE A O 1
ATOM 769 N N . ASP A 1 105 ? 0.421 -8.396 -13.715 1.00 83.81 105 ASP A N 1
ATOM 770 C CA . ASP A 1 105 ? 0.841 -9.322 -14.778 1.00 83.81 105 ASP A CA 1
ATOM 771 C C . ASP A 1 105 ? 1.948 -10.305 -14.342 1.00 83.81 105 ASP A C 1
ATOM 773 O O . ASP A 1 105 ? 2.497 -11.065 -15.155 1.00 83.81 105 ASP A O 1
ATOM 777 N N . SER A 1 106 ? 2.329 -10.266 -13.069 1.00 76.25 106 SER A N 1
ATOM 778 C CA . SER A 1 106 ? 3.472 -10.994 -12.534 1.00 76.25 106 SER A CA 1
ATOM 779 C C . SER A 1 106 ? 3.164 -12.458 -12.209 1.00 76.25 106 SER A C 1
ATOM 781 O O . SER A 1 106 ? 2.078 -12.831 -11.779 1.00 76.25 106 SER A O 1
ATOM 783 N N . GLN A 1 107 ? 4.179 -13.299 -12.418 1.00 81.62 107 GLN A N 1
ATOM 784 C CA . GLN A 1 107 ? 4.275 -14.674 -11.908 1.00 81.62 107 GLN A CA 1
ATOM 785 C C . GLN A 1 107 ? 5.300 -14.755 -10.757 1.00 81.62 107 GLN A C 1
ATOM 787 O O . GLN A 1 107 ? 5.829 -15.827 -10.466 1.00 81.62 107 GLN A O 1
ATOM 792 N N . ALA A 1 108 ? 5.652 -13.609 -10.167 1.00 83.94 108 ALA A N 1
ATOM 793 C CA . ALA A 1 108 ? 6.456 -13.531 -8.955 1.00 83.94 108 ALA A CA 1
ATOM 794 C C . ALA A 1 108 ? 5.644 -14.042 -7.762 1.00 83.94 108 ALA A C 1
ATOM 796 O O . ALA A 1 108 ? 4.411 -14.132 -7.812 1.00 83.94 108 ALA A O 1
ATOM 797 N N . ALA A 1 109 ? 6.351 -14.361 -6.683 1.00 88.44 109 ALA A N 1
ATOM 798 C CA . ALA A 1 109 ? 5.740 -14.841 -5.456 1.00 88.44 109 ALA A CA 1
ATOM 799 C C . ALA A 1 109 ? 4.698 -13.841 -4.926 1.00 88.44 109 ALA A C 1
ATOM 801 O O . ALA A 1 109 ? 4.862 -12.623 -5.040 1.00 88.44 109 ALA A O 1
ATOM 802 N N . ALA A 1 110 ? 3.618 -14.348 -4.328 1.00 91.12 110 ALA A N 1
ATOM 803 C CA . ALA A 1 110 ? 2.554 -13.491 -3.813 1.00 91.12 110 ALA A CA 1
ATOM 804 C C . ALA A 1 110 ? 3.056 -12.549 -2.708 1.00 91.12 110 ALA A C 1
ATOM 806 O O . ALA A 1 110 ? 2.643 -11.397 -2.694 1.00 91.12 110 ALA A O 1
ATOM 807 N N . ALA A 1 111 ? 4.000 -12.987 -1.867 1.00 90.75 111 ALA A N 1
ATOM 808 C CA . ALA A 1 111 ? 4.655 -12.134 -0.872 1.00 90.75 111 ALA A CA 1
ATOM 809 C C . ALA A 1 111 ? 5.378 -10.927 -1.504 1.00 90.75 111 ALA A C 1
ATOM 811 O O . ALA A 1 111 ? 5.191 -9.798 -1.063 1.00 90.75 111 ALA A O 1
ATOM 812 N N . VAL A 1 112 ? 6.116 -11.138 -2.602 1.00 90.69 112 VAL A N 1
ATOM 813 C CA . VAL A 1 112 ? 6.782 -10.062 -3.362 1.00 90.69 112 VAL A CA 1
ATOM 814 C C . VAL A 1 112 ? 5.758 -9.083 -3.944 1.00 90.69 112 VAL A C 1
ATOM 816 O O . VAL A 1 112 ? 5.905 -7.869 -3.818 1.00 90.69 112 VAL A O 1
ATOM 819 N N . ARG A 1 113 ? 4.680 -9.595 -4.553 1.00 93.88 113 ARG A N 1
ATOM 820 C CA . ARG A 1 113 ? 3.600 -8.749 -5.098 1.00 93.88 113 ARG A CA 1
ATOM 821 C C . ARG A 1 113 ? 2.862 -7.974 -4.004 1.00 93.88 113 ARG A C 1
ATOM 823 O O . ARG A 1 113 ? 2.510 -6.812 -4.210 1.00 93.88 113 ARG A O 1
ATOM 830 N N . ALA A 1 114 ? 2.660 -8.594 -2.847 1.00 95.12 114 ALA A N 1
ATOM 831 C CA . ALA A 1 114 ? 2.047 -7.975 -1.684 1.00 95.12 114 ALA A CA 1
ATOM 832 C C . ALA A 1 114 ? 2.935 -6.851 -1.127 1.00 95.12 114 ALA A C 1
ATOM 834 O O . ALA A 1 114 ? 2.433 -5.757 -0.880 1.00 95.12 114 ALA A O 1
ATOM 835 N N . ALA A 1 115 ? 4.252 -7.067 -1.042 1.00 93.12 115 ALA A N 1
ATOM 836 C CA . ALA A 1 115 ? 5.210 -6.043 -0.629 1.00 93.12 115 ALA A CA 1
ATOM 837 C C . ALA A 1 115 ? 5.177 -4.827 -1.570 1.00 93.12 115 ALA A C 1
ATOM 839 O O . ALA A 1 115 ? 4.965 -3.712 -1.108 1.00 93.12 115 ALA A O 1
ATOM 840 N N . LEU A 1 116 ? 5.240 -5.045 -2.891 1.00 93.69 116 LEU A N 1
ATOM 841 C CA . LEU A 1 116 ? 5.087 -3.973 -3.887 1.00 93.69 116 LEU A CA 1
ATOM 842 C C . LEU A 1 116 ? 3.757 -3.215 -3.743 1.00 93.69 116 LEU A C 1
ATOM 844 O O . LEU A 1 116 ? 3.707 -2.000 -3.917 1.00 93.69 116 LEU A O 1
ATOM 848 N N . THR A 1 117 ? 2.673 -3.922 -3.423 1.00 96.69 117 THR A N 1
ATOM 849 C CA . THR A 1 117 ? 1.344 -3.320 -3.232 1.00 96.69 117 THR A CA 1
ATOM 850 C C . THR A 1 117 ? 1.295 -2.430 -1.991 1.00 96.69 117 THR A C 1
ATOM 852 O O . THR A 1 117 ? 0.722 -1.342 -2.048 1.00 96.69 117 THR A O 1
ATOM 855 N N . VAL A 1 118 ? 1.932 -2.844 -0.892 1.00 95.69 118 VAL A N 1
ATOM 856 C CA . VAL A 1 118 ? 2.078 -2.001 0.304 1.00 95.69 118 VAL A CA 1
ATOM 857 C C . VAL A 1 118 ? 2.939 -0.779 0.007 1.00 95.69 118 VAL A C 1
ATOM 859 O O . VAL A 1 118 ? 2.571 0.319 0.407 1.00 95.69 118 VAL A O 1
ATOM 862 N N . THR A 1 119 ? 4.007 -0.915 -0.778 1.00 93.12 119 THR A N 1
ATOM 863 C CA . THR A 1 119 ? 4.825 0.233 -1.199 1.00 93.12 119 THR A CA 1
ATOM 864 C C . THR A 1 119 ? 4.036 1.237 -2.039 1.00 93.12 119 THR A C 1
ATOM 866 O O . THR A 1 119 ? 4.203 2.444 -1.883 1.00 93.12 119 THR A O 1
ATOM 869 N N . LEU A 1 120 ? 3.132 0.772 -2.910 1.00 95.06 120 LEU A N 1
ATOM 870 C CA . LEU A 1 120 ? 2.217 1.662 -3.635 1.00 95.06 120 LEU A CA 1
ATOM 871 C C . LEU A 1 120 ? 1.273 2.402 -2.676 1.00 95.06 120 LEU A C 1
ATOM 873 O O . LEU A 1 120 ? 1.035 3.597 -2.855 1.00 95.06 120 LEU A O 1
ATOM 877 N N . ALA A 1 121 ? 0.753 1.713 -1.656 1.00 96.00 121 ALA A N 1
ATOM 878 C CA . ALA A 1 121 ? -0.083 2.326 -0.626 1.00 96.00 121 ALA A CA 1
ATOM 879 C C . ALA A 1 121 ? 0.695 3.372 0.194 1.00 96.00 121 ALA A C 1
ATOM 881 O O . ALA A 1 121 ? 0.182 4.459 0.463 1.00 96.00 121 ALA A O 1
ATOM 882 N N . GLU A 1 122 ? 1.951 3.082 0.525 1.00 93.12 122 GLU A N 1
ATOM 883 C CA . GLU A 1 122 ? 2.856 4.002 1.209 1.00 93.12 122 GLU A CA 1
ATOM 884 C C . GLU A 1 122 ? 3.105 5.262 0.371 1.00 93.12 122 GLU A C 1
ATOM 886 O O . GLU A 1 122 ? 2.842 6.375 0.824 1.00 93.12 122 GLU A O 1
ATOM 891 N N . ALA A 1 123 ? 3.472 5.099 -0.901 1.00 91.38 123 ALA A N 1
ATOM 892 C CA . ALA A 1 123 ? 3.684 6.216 -1.819 1.00 91.38 123 ALA A CA 1
ATOM 893 C C . ALA A 1 123 ? 2.415 7.070 -2.031 1.00 91.38 123 ALA A C 1
ATOM 895 O O . ALA A 1 123 ? 2.492 8.283 -2.226 1.00 91.38 123 ALA A O 1
ATOM 896 N N . ALA A 1 124 ? 1.224 6.461 -1.987 1.00 93.19 124 ALA A N 1
ATOM 897 C CA . ALA A 1 124 ? -0.045 7.180 -2.100 1.00 93.19 124 ALA A CA 1
ATOM 898 C C . ALA A 1 124 ? -0.415 7.984 -0.841 1.00 93.19 124 ALA A C 1
ATOM 900 O O . ALA A 1 124 ? -1.216 8.921 -0.931 1.00 93.19 124 ALA A O 1
ATOM 901 N N . THR A 1 125 ? 0.149 7.624 0.313 1.00 92.31 125 THR A N 1
ATOM 902 C CA . THR A 1 125 ? -0.186 8.195 1.628 1.00 92.31 125 THR A CA 1
ATOM 903 C C . THR A 1 125 ? 0.897 9.108 2.191 1.00 92.31 125 THR A C 1
ATOM 905 O O . THR A 1 125 ? 0.661 9.723 3.226 1.00 92.31 125 THR A O 1
ATOM 908 N N . ASP A 1 126 ? 2.018 9.265 1.486 1.00 89.75 126 ASP A N 1
ATOM 909 C CA . ASP A 1 126 ? 3.197 10.056 1.863 1.00 89.75 126 ASP A CA 1
ATOM 910 C C . ASP A 1 126 ? 2.864 11.377 2.582 1.00 89.75 126 ASP A C 1
ATOM 912 O O . ASP A 1 126 ? 3.150 11.531 3.763 1.00 89.75 126 ASP A O 1
ATOM 916 N N . ALA A 1 127 ? 2.114 12.276 1.936 1.00 85.12 127 ALA A N 1
ATOM 917 C CA . ALA A 1 127 ? 1.768 13.578 2.520 1.00 85.12 127 ALA A CA 1
ATOM 918 C C . ALA A 1 127 ? 0.921 13.504 3.810 1.00 85.12 127 ALA A C 1
ATOM 920 O O . ALA A 1 127 ? 0.963 14.423 4.622 1.00 85.12 127 ALA A O 1
ATOM 921 N N . LEU A 1 128 ? 0.108 12.454 3.983 1.00 87.62 128 LEU A N 1
ATOM 922 C CA . LEU A 1 128 ? -0.673 12.243 5.209 1.00 87.62 128 LEU A CA 1
ATOM 923 C C . LEU A 1 128 ? 0.194 11.625 6.306 1.00 87.62 128 LEU A C 1
ATOM 925 O O . LEU A 1 128 ? 0.031 11.959 7.472 1.00 87.62 128 LEU A O 1
ATOM 929 N N . ARG A 1 129 ? 1.144 10.762 5.943 1.00 86.50 129 ARG A N 1
ATOM 930 C CA . ARG A 1 129 ? 2.094 10.185 6.897 1.00 86.50 129 ARG A CA 1
ATOM 931 C C . ARG A 1 129 ? 3.090 11.222 7.408 1.00 86.50 129 ARG A C 1
ATOM 933 O O . ARG A 1 129 ? 3.339 11.248 8.607 1.00 86.50 129 ARG A O 1
ATOM 940 N N . ASP A 1 130 ? 3.570 12.119 6.548 1.00 84.38 130 ASP A N 1
ATOM 941 C CA . ASP A 1 130 ? 4.387 13.270 6.958 1.00 84.38 130 ASP A CA 1
ATOM 942 C C . ASP A 1 130 ? 3.686 14.095 8.047 1.00 84.38 130 ASP A C 1
ATOM 944 O O . ASP A 1 130 ? 4.306 14.499 9.028 1.00 84.38 130 ASP A O 1
ATOM 948 N N . GLU A 1 131 ? 2.372 14.303 7.914 1.00 85.50 131 GLU A N 1
ATOM 949 C CA . GLU A 1 131 ? 1.584 15.023 8.917 1.00 85.50 131 GLU A CA 1
ATOM 950 C C . GLU A 1 131 ? 1.463 14.265 10.243 1.00 85.50 131 GLU A C 1
ATOM 952 O O . GLU A 1 131 ? 1.490 14.900 11.293 1.00 85.50 131 GLU A O 1
ATOM 957 N N . ALA A 1 132 ? 1.399 12.930 10.220 1.00 79.50 132 ALA A N 1
ATOM 958 C CA . ALA A 1 132 ? 1.414 12.129 11.445 1.00 79.50 132 ALA A CA 1
ATOM 959 C C . ALA A 1 132 ? 2.754 12.214 12.201 1.00 79.50 132 ALA A C 1
ATOM 961 O O . ALA A 1 132 ? 2.779 12.019 13.418 1.00 79.50 132 ALA A O 1
ATOM 962 N N . LEU A 1 133 ? 3.856 12.482 11.489 1.00 78.94 133 LEU A N 1
ATOM 963 C CA . LEU A 1 133 ? 5.205 12.594 12.053 1.00 78.94 133 LEU A CA 1
ATOM 964 C C . LEU A 1 133 ? 5.548 14.016 12.527 1.00 78.94 133 LEU A C 1
ATOM 966 O O . LEU A 1 133 ? 6.305 14.165 13.486 1.00 78.94 133 LEU A O 1
ATOM 970 N N . ASP A 1 134 ? 5.019 15.050 11.866 1.00 80.44 134 ASP A N 1
ATOM 971 C CA . ASP A 1 134 ? 5.224 16.464 12.215 1.00 80.44 134 ASP A CA 1
ATOM 972 C C . ASP A 1 134 ? 3.923 17.276 12.020 1.00 80.44 134 ASP A C 1
ATOM 974 O O . ASP A 1 134 ? 3.749 17.959 10.996 1.00 80.44 134 ASP A O 1
ATOM 978 N N . PRO A 1 135 ? 2.975 17.206 12.976 1.00 77.56 135 PRO A N 1
ATOM 979 C CA . PRO A 1 135 ? 1.656 17.809 12.821 1.00 77.56 135 PRO A CA 1
ATOM 980 C C . PRO A 1 135 ? 1.736 19.339 12.759 1.00 77.56 135 PRO A C 1
ATOM 982 O O . PRO A 1 135 ? 2.107 20.023 13.710 1.00 77.56 135 PRO A O 1
ATOM 985 N N . GLN A 1 136 ? 1.301 19.918 11.637 1.00 78.69 136 GLN A N 1
ATOM 986 C CA . GLN A 1 136 ? 1.321 21.376 11.419 1.00 78.69 136 GLN A CA 1
ATOM 987 C C . GLN A 1 136 ? 0.029 22.082 11.877 1.00 78.69 136 GLN A C 1
ATOM 989 O O . GLN A 1 136 ? -0.321 23.152 11.369 1.00 78.69 136 GLN A O 1
A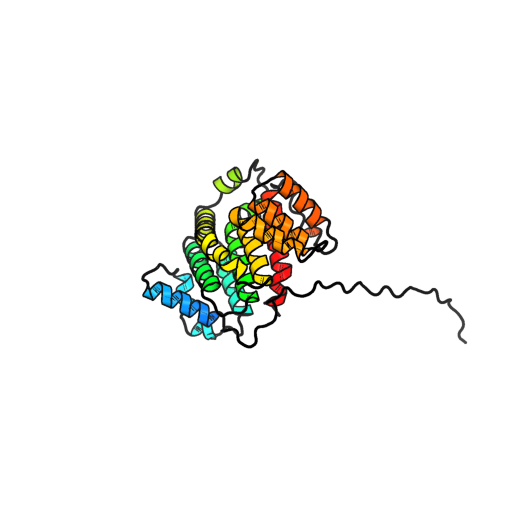TOM 994 N N . GLY A 1 137 ? -0.725 21.490 12.810 1.00 77.56 137 GLY A N 1
ATOM 995 C CA . GLY A 1 137 ? -1.995 22.044 13.297 1.00 77.56 137 GLY A CA 1
ATOM 996 C C . GLY A 1 137 ? -3.110 22.060 12.242 1.00 77.56 137 GLY A C 1
ATOM 997 O O . GLY A 1 137 ? -3.946 22.972 12.220 1.00 77.56 137 GLY A O 1
ATOM 998 N N . PHE A 1 138 ? -3.108 21.088 11.327 1.00 78.56 138 PHE A N 1
ATOM 999 C CA . PHE A 1 138 ? -4.157 20.941 10.324 1.00 78.56 138 PHE A CA 1
ATOM 1000 C C . PHE A 1 138 ? -5.491 20.550 10.966 1.00 78.56 138 PHE A C 1
ATOM 1002 O O . PHE A 1 138 ? -5.553 19.732 11.871 1.00 78.56 138 PHE A O 1
ATOM 1009 N N . VAL A 1 139 ? -6.587 21.125 10.465 1.00 83.62 139 VAL A N 1
ATOM 1010 C CA . VAL A 1 139 ? -7.942 20.865 10.993 1.00 83.62 139 VAL A CA 1
ATOM 1011 C C . VAL A 1 139 ? -8.712 19.797 10.212 1.00 83.62 139 VAL A C 1
ATOM 1013 O O . VAL A 1 139 ? -9.833 19.465 10.584 1.00 83.62 139 VAL A O 1
ATOM 1016 N N . SER A 1 140 ? -8.169 19.322 9.086 1.00 87.31 140 SER A N 1
ATOM 1017 C CA . SER A 1 140 ? -8.774 18.260 8.277 1.00 87.31 140 SER A CA 1
ATOM 1018 C C . SER A 1 140 ? -7.790 17.672 7.269 1.00 87.31 140 SER A C 1
ATOM 1020 O O . SER A 1 140 ? -6.866 18.353 6.818 1.00 87.31 140 SER A O 1
ATOM 1022 N N . THR A 1 141 ? -8.057 16.444 6.828 1.00 86.56 141 THR A N 1
ATOM 1023 C CA . THR A 1 141 ? -7.291 15.743 5.786 1.00 86.56 141 THR A CA 1
ATOM 1024 C C . THR A 1 141 ? -7.219 16.559 4.505 1.00 86.56 141 THR A C 1
ATOM 1026 O O . THR A 1 141 ? -6.158 16.714 3.909 1.00 86.56 141 THR A O 1
ATOM 1029 N N . GLU A 1 142 ? -8.331 17.173 4.096 1.00 88.69 142 GLU A N 1
ATOM 1030 C CA . GLU A 1 142 ? -8.350 18.032 2.912 1.00 88.69 142 GLU A CA 1
ATOM 1031 C C . GLU A 1 142 ? -7.360 19.204 3.040 1.00 88.69 142 GLU A C 1
ATOM 1033 O O . GLU A 1 142 ? -6.747 19.603 2.051 1.00 88.69 142 GLU A O 1
ATOM 1038 N N . ALA A 1 143 ? -7.167 19.755 4.244 1.00 88.25 143 ALA A N 1
ATOM 1039 C CA . ALA A 1 143 ? -6.189 20.815 4.471 1.00 88.25 143 ALA A CA 1
ATOM 1040 C C . ALA A 1 143 ? -4.748 20.320 4.271 1.00 88.25 143 ALA A C 1
ATOM 1042 O O . ALA A 1 143 ? -3.974 21.025 3.619 1.00 88.25 143 ALA A O 1
ATOM 1043 N N . VAL A 1 144 ? -4.430 19.105 4.732 1.00 87.81 144 VAL A N 1
ATOM 1044 C CA . VAL A 1 144 ? -3.135 18.445 4.490 1.00 87.81 144 VAL A CA 1
ATOM 1045 C C . VAL A 1 144 ? -2.914 18.253 2.988 1.00 87.81 144 VAL A C 1
ATOM 1047 O O . VAL A 1 144 ? -1.932 18.727 2.415 1.00 87.81 144 VAL A O 1
ATOM 1050 N N . LEU A 1 145 ? -3.895 17.668 2.293 1.00 89.50 145 LEU A N 1
ATOM 1051 C CA . LEU A 1 145 ? -3.784 17.365 0.862 1.00 89.50 145 LEU A CA 1
ATOM 1052 C C . LEU A 1 145 ? -3.729 18.607 -0.039 1.00 89.50 145 LEU A C 1
ATOM 1054 O O . LEU A 1 145 ? -3.306 18.511 -1.195 1.00 89.50 145 LEU A O 1
ATOM 1058 N N . ARG A 1 146 ? -4.157 19.778 0.446 1.00 88.69 146 ARG A N 1
ATOM 1059 C CA . ARG A 1 146 ? -3.965 21.052 -0.265 1.00 88.69 146 ARG A CA 1
ATOM 1060 C C . ARG A 1 146 ? -2.528 21.564 -0.172 1.00 88.69 146 ARG A C 1
ATOM 1062 O O . ARG A 1 146 ? -2.113 22.274 -1.086 1.00 88.69 146 ARG A O 1
ATOM 1069 N N . GLN A 1 147 ? -1.796 21.227 0.890 1.00 88.06 147 GLN A N 1
ATOM 1070 C CA . GLN A 1 147 ? -0.409 21.661 1.096 1.00 88.06 147 GLN A CA 1
ATOM 1071 C C . GLN A 1 147 ? 0.637 20.693 0.543 1.00 88.06 147 GLN A C 1
ATOM 1073 O O . GLN A 1 147 ? 1.792 21.083 0.396 1.00 88.06 147 GLN A O 1
ATOM 1078 N N . GLN A 1 148 ? 0.236 19.474 0.178 1.00 87.75 148 GLN A N 1
ATOM 1079 C CA . GLN A 1 148 ? 1.138 18.524 -0.464 1.00 87.75 148 GLN A CA 1
ATOM 1080 C C . GLN A 1 148 ? 1.794 19.104 -1.726 1.00 87.75 148 GLN A C 1
ATOM 1082 O O . GLN A 1 148 ? 1.196 19.892 -2.477 1.00 87.75 148 GLN A O 1
ATOM 1087 N N . THR A 1 149 ? 3.001 18.629 -2.005 1.00 88.12 149 THR A N 1
ATOM 1088 C CA . THR A 1 149 ? 3.742 18.981 -3.215 1.00 88.12 149 THR A CA 1
ATOM 1089 C C . THR A 1 149 ? 3.026 18.490 -4.479 1.00 88.12 149 THR A C 1
ATOM 1091 O O . THR A 1 149 ? 2.221 17.552 -4.459 1.00 88.12 149 THR A O 1
ATOM 1094 N N . ASP A 1 150 ? 3.323 19.111 -5.624 1.00 87.50 150 ASP A N 1
ATOM 1095 C CA . ASP A 1 150 ? 2.772 18.669 -6.914 1.00 87.50 150 ASP A CA 1
ATOM 1096 C C . ASP A 1 150 ? 3.123 17.210 -7.219 1.00 87.50 150 ASP A C 1
ATOM 1098 O O . ASP A 1 150 ? 2.317 16.474 -7.796 1.00 87.50 150 ASP A O 1
ATOM 1102 N N . SER A 1 151 ? 4.292 16.764 -6.777 1.00 84.31 151 SER A N 1
ATOM 1103 C CA . SER A 1 151 ? 4.722 15.393 -6.965 1.00 84.31 151 SER A CA 1
ATOM 1104 C C . SER A 1 151 ? 3.986 14.395 -6.079 1.00 84.31 151 SER A C 1
ATOM 1106 O O . SER A 1 151 ? 3.480 13.411 -6.610 1.00 84.31 151 SER A O 1
ATOM 1108 N N . GLN A 1 152 ? 3.835 14.672 -4.776 1.00 88.56 152 GLN A N 1
ATOM 1109 C CA . GLN A 1 152 ? 3.004 13.864 -3.868 1.00 88.56 152 GLN A CA 1
ATOM 1110 C C . GLN A 1 152 ? 1.586 13.711 -4.432 1.00 88.56 152 GLN A C 1
ATOM 1112 O O . GLN A 1 152 ? 1.028 12.613 -4.489 1.00 88.56 152 GLN A O 1
ATOM 1117 N N . ARG A 1 153 ? 1.019 14.810 -4.955 1.00 91.44 153 ARG A N 1
ATOM 1118 C CA . ARG A 1 153 ? -0.284 14.784 -5.635 1.00 91.44 153 ARG A CA 1
ATOM 1119 C C . ARG A 1 153 ? -0.288 13.849 -6.839 1.00 91.44 153 ARG A C 1
ATOM 1121 O O . ARG A 1 153 ? -1.232 13.077 -6.993 1.00 91.44 153 ARG A O 1
ATOM 1128 N N . THR A 1 154 ? 0.725 13.951 -7.694 1.00 90.38 154 THR A N 1
ATOM 1129 C CA . THR A 1 154 ? 0.816 13.187 -8.944 1.00 90.38 154 THR A CA 1
ATOM 1130 C C . THR A 1 154 ? 0.995 11.694 -8.670 1.00 90.38 154 THR A C 1
ATOM 1132 O O . THR A 1 154 ? 0.312 10.883 -9.291 1.00 90.38 154 THR A O 1
ATOM 1135 N N . VAL A 1 155 ? 1.849 11.325 -7.711 1.00 90.25 155 VAL A N 1
ATOM 1136 C CA . VAL A 1 155 ? 2.059 9.932 -7.288 1.00 90.25 155 VAL A CA 1
ATOM 1137 C C . VAL A 1 155 ? 0.773 9.346 -6.718 1.00 90.25 155 VAL A C 1
ATOM 1139 O O . VAL A 1 155 ? 0.313 8.314 -7.206 1.00 90.25 155 VAL A O 1
ATOM 1142 N N . ARG A 1 156 ? 0.119 10.040 -5.777 1.00 93.25 156 ARG A N 1
ATOM 1143 C CA . ARG A 1 156 ? -1.160 9.574 -5.228 1.00 93.25 156 ARG A CA 1
ATOM 1144 C C . ARG A 1 156 ? -2.209 9.367 -6.318 1.00 93.25 156 ARG A C 1
ATOM 1146 O O . ARG A 1 156 ? -2.881 8.342 -6.328 1.00 93.25 156 ARG A O 1
ATOM 1153 N N . GLN A 1 157 ? -2.356 10.319 -7.239 1.00 94.44 157 GLN A N 1
ATOM 1154 C CA . GLN A 1 157 ? -3.317 10.202 -8.340 1.00 94.44 157 GLN A CA 1
ATOM 1155 C C . GLN A 1 157 ? -2.997 9.032 -9.276 1.00 94.44 157 GLN A C 1
ATOM 1157 O O . GLN A 1 157 ? -3.919 8.369 -9.747 1.00 94.44 157 GLN A O 1
ATOM 1162 N N . ALA A 1 158 ? -1.715 8.763 -9.532 1.00 93.19 158 ALA A N 1
ATOM 1163 C CA . ALA A 1 158 ? -1.291 7.621 -10.330 1.00 93.19 158 ALA A CA 1
ATOM 1164 C C . ALA A 1 158 ? -1.665 6.294 -9.653 1.00 93.19 158 ALA A C 1
ATOM 1166 O O . ALA A 1 158 ? -2.305 5.455 -10.282 1.00 93.19 158 ALA A O 1
ATOM 1167 N N . VAL A 1 159 ? -1.358 6.135 -8.360 1.00 94.94 159 VAL A N 1
ATOM 1168 C CA . VAL A 1 159 ? -1.725 4.930 -7.595 1.00 94.94 159 VAL A CA 1
ATOM 1169 C C . VAL A 1 159 ? -3.247 4.758 -7.529 1.00 94.94 159 VAL A C 1
ATOM 1171 O O . VAL A 1 159 ? -3.760 3.683 -7.836 1.00 94.94 159 VAL A O 1
ATOM 1174 N N . GLN A 1 160 ? -3.987 5.827 -7.214 1.00 96.00 160 GLN A N 1
ATOM 1175 C CA . GLN A 1 160 ? -5.456 5.813 -7.189 1.00 96.00 160 GLN A CA 1
ATOM 1176 C C . GLN A 1 160 ? -6.061 5.436 -8.550 1.00 96.00 160 GLN A C 1
ATOM 1178 O O . GLN A 1 160 ? -7.092 4.769 -8.600 1.00 96.00 160 GLN A O 1
ATOM 1183 N N . GLY A 1 161 ? -5.423 5.837 -9.654 1.00 96.06 161 GLY A N 1
ATOM 1184 C CA . GLY A 1 161 ? -5.843 5.473 -11.008 1.00 96.06 161 GLY A CA 1
ATOM 1185 C C . GLY A 1 161 ? -5.707 3.978 -11.313 1.00 96.06 161 GLY A C 1
ATOM 1186 O O . GLY A 1 161 ? -6.531 3.431 -12.046 1.00 96.06 161 GLY A O 1
ATOM 1187 N N . GLU A 1 162 ? -4.714 3.307 -10.727 1.00 95.81 162 GLU A N 1
ATOM 1188 C CA . GLU A 1 162 ? -4.464 1.872 -10.923 1.00 95.81 162 GLU A CA 1
ATOM 1189 C C . GLU A 1 162 ? -5.204 0.980 -9.912 1.00 95.81 162 GLU A C 1
ATOM 1191 O O . GLU A 1 162 ? -5.456 -0.197 -10.190 1.00 95.81 162 GLU A O 1
ATOM 1196 N N . ALA A 1 163 ? -5.614 1.531 -8.765 1.00 96.62 163 ALA A N 1
ATOM 1197 C CA . ALA A 1 163 ? -6.267 0.793 -7.685 1.00 96.62 163 ALA A CA 1
ATOM 1198 C C . ALA A 1 163 ? -7.464 -0.077 -8.143 1.00 96.62 163 ALA A C 1
ATOM 1200 O O . ALA A 1 163 ? -7.494 -1.255 -7.784 1.00 96.62 163 ALA A O 1
ATOM 1201 N N . PRO A 1 164 ? -8.392 0.382 -9.014 1.00 96.88 164 PRO A N 1
ATOM 1202 C CA . PRO A 1 164 ? -9.487 -0.467 -9.492 1.00 96.88 164 PRO A CA 1
ATOM 1203 C C . PRO A 1 164 ? -9.026 -1.728 -10.239 1.00 96.88 164 PRO A C 1
ATOM 1205 O O . PRO A 1 164 ? -9.664 -2.777 -10.134 1.00 96.88 164 PRO A O 1
ATOM 1208 N N . ARG A 1 165 ? -7.917 -1.655 -10.994 1.00 95.94 165 ARG A N 1
ATOM 1209 C CA . ARG A 1 165 ? -7.353 -2.819 -11.701 1.00 95.94 165 ARG A CA 1
ATOM 1210 C C . ARG A 1 165 ? -6.745 -3.819 -10.721 1.00 95.94 165 ARG A C 1
ATOM 1212 O O . ARG A 1 165 ? -6.887 -5.020 -10.930 1.00 95.94 165 ARG A O 1
ATOM 1219 N N . LEU A 1 166 ? -6.104 -3.327 -9.662 1.00 96.44 166 LEU A N 1
ATOM 1220 C CA . LEU A 1 166 ? -5.546 -4.153 -8.590 1.00 96.44 166 LEU A CA 1
ATOM 1221 C C . LEU A 1 166 ? -6.664 -4.840 -7.789 1.00 96.44 166 LEU A C 1
ATOM 1223 O O . LEU A 1 166 ? -6.632 -6.053 -7.595 1.00 96.44 166 LEU A O 1
ATOM 1227 N N . PHE A 1 167 ? -7.715 -4.103 -7.419 1.00 97.06 167 PHE A N 1
ATOM 1228 C CA . PHE A 1 167 ? -8.870 -4.647 -6.694 1.00 97.06 167 PHE A CA 1
ATOM 1229 C C . PHE A 1 167 ? -9.662 -5.685 -7.490 1.00 97.06 167 PHE A C 1
ATOM 1231 O O . PHE A 1 167 ? -10.237 -6.600 -6.900 1.00 97.06 167 PHE A O 1
ATOM 1238 N N . ALA A 1 168 ? -9.670 -5.597 -8.822 1.00 96.00 168 ALA A N 1
ATOM 1239 C CA . ALA A 1 168 ? -10.337 -6.579 -9.674 1.00 96.00 168 ALA A CA 1
ATOM 1240 C C . ALA A 1 168 ? -9.767 -8.006 -9.530 1.00 96.00 168 ALA A C 1
ATOM 1242 O O . ALA A 1 168 ? -10.457 -8.965 -9.877 1.00 96.00 168 ALA A O 1
ATOM 1243 N N . GLN A 1 169 ? -8.543 -8.154 -9.011 1.00 92.69 169 GLN A N 1
ATOM 1244 C CA . GLN A 1 169 ? -7.899 -9.454 -8.802 1.00 92.69 169 GLN A CA 1
ATOM 1245 C C . GLN A 1 169 ? -8.234 -10.094 -7.448 1.00 92.69 169 GLN A C 1
ATOM 1247 O O . GLN A 1 169 ? -7.955 -11.274 -7.271 1.00 92.69 169 GLN A O 1
ATOM 1252 N N . TRP A 1 170 ? -8.857 -9.360 -6.513 1.00 95.44 170 TRP A N 1
ATOM 1253 C CA . TRP A 1 170 ? -9.018 -9.752 -5.102 1.00 95.44 170 TRP A CA 1
ATOM 1254 C C . TRP A 1 170 ? -9.384 -11.227 -4.893 1.00 95.44 170 TRP A C 1
ATOM 1256 O O . TRP A 1 170 ? -8.713 -11.943 -4.156 1.00 95.44 170 TRP A O 1
ATOM 1266 N N . ASP A 1 171 ? -10.438 -11.693 -5.567 1.00 95.00 171 ASP A N 1
ATOM 1267 C CA . ASP A 1 171 ? -11.016 -13.023 -5.344 1.00 95.00 171 ASP A CA 1
ATOM 1268 C C . ASP A 1 171 ? -10.132 -14.174 -5.878 1.00 95.00 171 ASP A C 1
ATOM 1270 O O . ASP A 1 171 ? -10.385 -15.339 -5.577 1.00 95.00 171 ASP A O 1
ATOM 1274 N N . GLN A 1 172 ? -9.112 -13.864 -6.686 1.00 92.69 172 GLN A N 1
ATOM 1275 C CA . GLN A 1 172 ? -8.152 -14.828 -7.246 1.00 92.69 172 GLN A CA 1
ATOM 1276 C C . GLN A 1 172 ? -6.828 -14.852 -6.476 1.00 92.69 172 GLN A C 1
ATOM 1278 O O . GLN A 1 172 ? -6.013 -15.754 -6.671 1.00 92.69 172 GLN A O 1
ATOM 1283 N N . GLU A 1 173 ? -6.608 -13.854 -5.627 1.00 94.12 173 GLU A N 1
ATOM 1284 C CA . GLU A 1 173 ? -5.361 -13.654 -4.910 1.00 94.12 173 GLU A CA 1
ATOM 1285 C C . GLU A 1 173 ? -5.356 -14.399 -3.565 1.00 94.12 173 GLU A C 1
ATOM 1287 O O . GL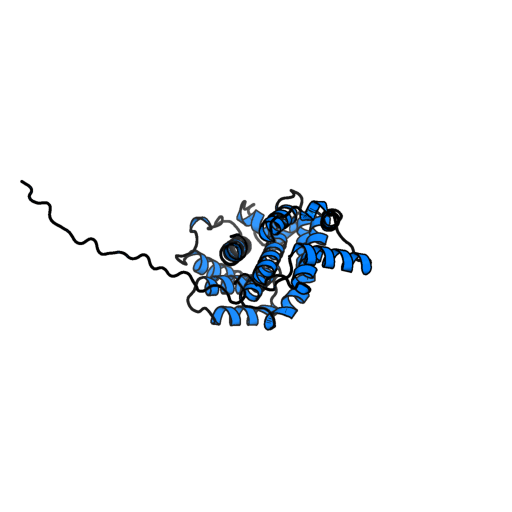U A 1 173 ? -6.409 -14.547 -2.938 1.00 94.12 173 GLU A O 1
ATOM 1292 N N . PRO A 1 174 ? -4.190 -14.879 -3.093 1.00 93.88 174 PRO A N 1
ATOM 1293 C CA . PRO A 1 174 ? -4.069 -15.501 -1.781 1.00 93.88 174 PRO A CA 1
ATOM 1294 C C . PRO A 1 174 ? -4.147 -14.456 -0.655 1.00 93.88 174 PRO A C 1
ATOM 1296 O O . PRO A 1 174 ? -4.042 -13.251 -0.895 1.00 93.88 174 PRO A O 1
ATOM 1299 N N . GLU A 1 175 ? -4.297 -14.913 0.591 1.00 94.88 175 GLU A N 1
ATOM 1300 C CA . GLU A 1 175 ? -4.540 -14.047 1.757 1.00 94.88 175 GLU A CA 1
ATOM 1301 C C . GLU A 1 175 ? -3.479 -12.957 1.944 1.00 94.88 175 GLU A C 1
ATOM 1303 O O . GLU A 1 175 ? -3.845 -11.824 2.241 1.00 94.88 175 GLU A O 1
ATOM 1308 N N . VAL A 1 176 ? -2.191 -13.254 1.715 1.00 95.06 176 VAL A N 1
ATOM 1309 C CA . VAL A 1 176 ? -1.112 -12.249 1.816 1.00 95.06 176 VAL A CA 1
ATOM 1310 C C . VAL A 1 176 ? -1.334 -11.059 0.877 1.00 95.06 176 VAL A C 1
ATOM 1312 O O . VAL A 1 176 ? -1.116 -9.905 1.242 1.00 95.06 176 VAL A O 1
ATOM 1315 N N . MET A 1 177 ? -1.841 -11.328 -0.323 1.00 96.00 177 MET A N 1
ATOM 1316 C CA . MET A 1 177 ? -2.108 -10.301 -1.317 1.00 96.00 177 MET A CA 1
ATOM 1317 C C .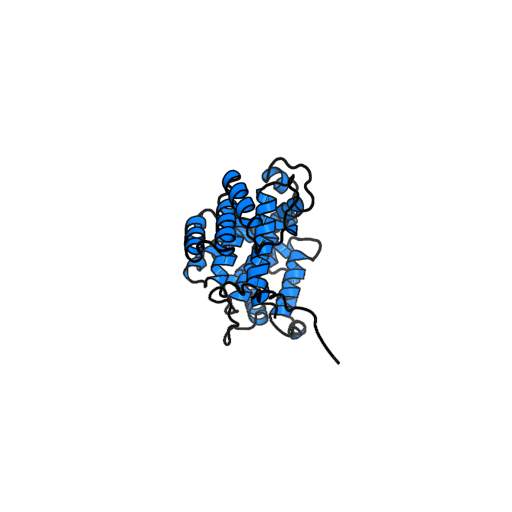 MET A 1 177 ? -3.448 -9.608 -1.051 1.00 96.00 177 MET A C 1
ATOM 1319 O O . MET A 1 177 ? -3.533 -8.393 -1.187 1.00 96.00 177 MET A O 1
ATOM 1323 N N . GLN A 1 178 ? -4.480 -10.331 -0.603 1.00 97.44 178 GLN A N 1
ATOM 1324 C CA . GLN A 1 178 ? -5.739 -9.709 -0.169 1.00 97.44 178 GLN A CA 1
ATOM 1325 C C . GLN A 1 178 ? -5.520 -8.754 1.015 1.00 97.44 178 GLN A C 1
ATOM 1327 O O . GLN A 1 178 ? -6.101 -7.671 1.053 1.00 97.44 178 GLN A O 1
ATOM 1332 N N . PHE A 1 179 ? -4.629 -9.112 1.942 1.00 97.31 179 PHE A N 1
ATOM 1333 C CA . PHE A 1 179 ? -4.214 -8.240 3.035 1.00 97.31 179 PHE A CA 1
ATOM 1334 C C . PHE A 1 179 ? -3.547 -6.961 2.505 1.00 97.31 179 PHE A C 1
ATOM 1336 O O . PHE A 1 179 ? -3.959 -5.860 2.865 1.00 97.31 179 PHE A O 1
ATOM 1343 N N . ALA A 1 180 ? -2.594 -7.074 1.574 1.00 97.81 180 ALA A N 1
ATOM 1344 C CA . ALA A 1 180 ? -1.973 -5.905 0.945 1.00 97.81 180 ALA A CA 1
ATOM 1345 C C . ALA A 1 180 ? -2.969 -5.046 0.136 1.00 97.81 180 ALA A C 1
ATOM 1347 O O . ALA A 1 180 ? -2.893 -3.817 0.158 1.00 97.81 180 ALA A O 1
ATOM 1348 N N . LEU A 1 181 ? -3.949 -5.660 -0.536 1.00 98.31 181 LEU A N 1
ATOM 1349 C CA . LEU A 1 181 ? -5.022 -4.934 -1.224 1.00 98.31 181 LEU A CA 1
ATOM 1350 C C . LEU A 1 181 ? -5.929 -4.178 -0.241 1.00 98.31 181 LEU A C 1
ATOM 1352 O O . LEU A 1 181 ? -6.411 -3.102 -0.589 1.00 98.31 181 LEU A O 1
ATOM 1356 N N . ALA A 1 182 ? -6.150 -4.691 0.975 1.00 98.38 182 ALA A N 1
ATOM 1357 C CA . ALA A 1 182 ? -6.876 -3.963 2.020 1.00 98.38 182 ALA A CA 1
ATOM 1358 C C . ALA A 1 182 ? -6.139 -2.675 2.418 1.00 98.38 182 ALA A C 1
ATOM 1360 O O . ALA A 1 182 ? -6.755 -1.617 2.545 1.00 98.38 182 ALA A O 1
ATOM 1361 N N . VAL A 1 183 ? -4.812 -2.753 2.549 1.00 98.25 183 VAL A N 1
ATOM 1362 C CA . VAL A 1 183 ? -3.948 -1.602 2.849 1.00 98.25 183 VAL A CA 1
ATOM 1363 C C . VAL A 1 183 ? -4.005 -0.569 1.721 1.00 98.25 183 VAL A C 1
ATOM 1365 O O . VAL A 1 183 ? -4.202 0.620 1.968 1.00 98.25 183 VAL A O 1
ATOM 1368 N N . LEU A 1 184 ? -3.937 -1.016 0.464 1.00 98.38 184 LEU A N 1
ATOM 1369 C CA . LEU A 1 184 ? -4.097 -0.133 -0.693 1.00 98.38 184 LEU A CA 1
ATOM 1370 C C . LEU A 1 184 ? -5.489 0.520 -0.748 1.00 98.38 184 LEU A C 1
ATOM 1372 O O . LEU A 1 184 ? -5.610 1.689 -1.118 1.00 98.38 184 LEU A O 1
ATOM 1376 N N . ALA A 1 185 ? -6.542 -0.207 -0.371 1.00 98.06 185 ALA A N 1
ATOM 1377 C CA . ALA A 1 185 ? -7.896 0.334 -0.303 1.00 98.06 185 ALA A CA 1
ATOM 1378 C C . ALA A 1 185 ? -8.020 1.451 0.736 1.00 98.06 185 ALA A C 1
ATOM 1380 O O . ALA A 1 185 ? -8.631 2.476 0.440 1.00 98.06 185 ALA A O 1
ATOM 1381 N N . ALA A 1 186 ? -7.392 1.301 1.902 1.00 97.88 186 ALA A N 1
ATOM 1382 C CA . ALA A 1 186 ? -7.305 2.366 2.896 1.00 97.88 186 ALA A CA 1
ATOM 1383 C C . ALA A 1 186 ? -6.584 3.607 2.340 1.00 97.88 186 ALA A C 1
ATOM 1385 O O . ALA A 1 186 ? -7.097 4.718 2.450 1.00 97.88 186 ALA A O 1
ATOM 1386 N N . ALA A 1 187 ? -5.450 3.415 1.659 1.00 96.62 187 ALA A N 1
ATOM 1387 C CA . ALA A 1 187 ? -4.684 4.494 1.030 1.00 96.62 187 ALA A CA 1
ATOM 1388 C C . ALA A 1 187 ? -5.443 5.229 -0.095 1.00 96.62 187 ALA A C 1
ATOM 1390 O O . ALA A 1 187 ? -5.226 6.419 -0.336 1.00 96.62 187 ALA A O 1
ATOM 1391 N N . CYS A 1 188 ? -6.332 4.528 -0.804 1.00 95.56 188 CYS A N 1
ATOM 1392 C CA . CYS A 1 188 ? -7.038 5.052 -1.976 1.00 95.56 188 CYS A CA 1
ATOM 1393 C C . CYS A 1 188 ? -8.512 5.411 -1.727 1.00 95.56 188 CYS A C 1
ATOM 1395 O O . CYS A 1 188 ? -9.186 5.786 -2.685 1.00 95.56 188 CYS A O 1
ATOM 1397 N N . ALA A 1 189 ? -9.017 5.293 -0.493 1.00 91.81 189 ALA A N 1
ATOM 1398 C CA . ALA A 1 189 ? -10.449 5.391 -0.174 1.00 91.81 189 ALA A CA 1
ATOM 1399 C C . ALA A 1 189 ? -11.323 4.431 -1.023 1.00 91.81 189 ALA A C 1
ATOM 1401 O O . ALA A 1 189 ? -12.350 4.803 -1.601 1.00 91.81 189 ALA A O 1
ATOM 1402 N N . GLY A 1 190 ? -10.882 3.172 -1.136 1.00 91.81 190 GLY A N 1
ATOM 1403 C CA . GLY A 1 190 ? -11.504 2.097 -1.918 1.00 91.81 190 GLY A CA 1
ATOM 1404 C C . GLY A 1 190 ? -12.780 1.538 -1.281 1.00 91.81 190 GLY A C 1
ATOM 1405 O O . GLY A 1 190 ? -12.808 0.410 -0.791 1.00 91.81 190 GLY A O 1
ATOM 1406 N N . THR A 1 191 ? -13.853 2.330 -1.266 1.00 93.38 191 THR A N 1
ATOM 1407 C CA . THR A 1 191 ? -15.123 1.968 -0.602 1.00 93.38 191 THR A CA 1
ATOM 1408 C C . THR A 1 191 ? -15.801 0.708 -1.159 1.00 93.38 191 THR A C 1
ATOM 1410 O O . THR A 1 191 ? -16.534 0.016 -0.451 1.00 93.38 191 THR A O 1
ATOM 1413 N N . ASP A 1 192 ? -15.550 0.374 -2.421 1.00 93.56 192 ASP A N 1
ATOM 1414 C CA . ASP A 1 192 ? -16.143 -0.745 -3.151 1.00 93.56 192 ASP A CA 1
ATOM 1415 C C . ASP A 1 192 ? -15.623 -2.122 -2.711 1.00 93.56 192 ASP A C 1
ATOM 1417 O O . ASP A 1 192 ? -16.296 -3.138 -2.923 1.00 93.56 192 ASP A O 1
ATOM 1421 N N . VAL A 1 193 ? -14.459 -2.176 -2.057 1.00 95.88 193 VAL A N 1
ATOM 1422 C CA . VAL A 1 193 ? -13.870 -3.420 -1.538 1.00 95.88 193 VAL A CA 1
ATOM 1423 C C . VAL A 1 193 ? -14.078 -3.630 -0.037 1.00 95.88 193 VAL A C 1
ATOM 1425 O O . VAL A 1 193 ? -13.759 -4.711 0.455 1.00 95.88 193 VAL A O 1
ATOM 1428 N N . ILE A 1 194 ? -14.695 -2.686 0.686 1.00 97.06 194 ILE A N 1
ATOM 1429 C CA . ILE A 1 194 ? -14.964 -2.801 2.135 1.00 97.06 194 ILE A CA 1
ATOM 1430 C C . ILE A 1 194 ? -15.625 -4.141 2.519 1.00 97.06 194 ILE A C 1
ATOM 1432 O O . ILE A 1 194 ? -15.140 -4.787 3.450 1.00 97.06 194 ILE A O 1
ATOM 1436 N N . PRO A 1 195 ? -16.668 -4.642 1.818 1.00 97.31 195 PRO A N 1
ATOM 1437 C CA . PRO A 1 195 ? -17.259 -5.937 2.164 1.00 97.31 195 PRO A CA 1
ATOM 1438 C C . PRO A 1 195 ? -16.272 -7.107 2.060 1.00 97.31 195 PRO A C 1
ATOM 1440 O O . PRO A 1 195 ? -16.379 -8.070 2.819 1.00 97.31 195 PRO A O 1
ATOM 1443 N N . ARG A 1 196 ? -15.301 -7.029 1.139 1.00 97.44 196 ARG A N 1
ATOM 1444 C CA . ARG A 1 196 ? -14.262 -8.051 0.964 1.00 97.44 196 ARG A CA 1
ATOM 1445 C C . ARG A 1 196 ? -13.226 -7.989 2.085 1.00 97.44 196 ARG A C 1
ATOM 1447 O O . ARG A 1 196 ? -12.876 -9.033 2.628 1.00 97.44 196 ARG A O 1
ATOM 1454 N N . ILE A 1 197 ? -12.816 -6.784 2.489 1.00 97.12 197 ILE A N 1
ATOM 1455 C CA . ILE A 1 197 ? -11.914 -6.575 3.633 1.00 97.12 197 ILE A CA 1
ATOM 1456 C C . ILE A 1 197 ? -12.558 -7.116 4.919 1.00 97.12 197 ILE A C 1
ATOM 1458 O O . ILE A 1 197 ? -11.938 -7.891 5.645 1.00 97.12 197 ILE A O 1
ATOM 1462 N N . ALA A 1 198 ? -13.829 -6.788 5.168 1.00 95.38 198 ALA A N 1
ATOM 1463 C CA . ALA A 1 198 ? -14.567 -7.291 6.327 1.00 95.38 198 ALA A CA 1
ATOM 1464 C C . ALA A 1 198 ? -14.709 -8.826 6.312 1.00 95.38 198 ALA A C 1
ATOM 1466 O O . ALA A 1 198 ? -14.580 -9.477 7.350 1.00 95.38 198 ALA A O 1
ATOM 1467 N N . SER A 1 199 ? -14.932 -9.420 5.134 1.00 95.44 199 SER A N 1
ATOM 1468 C CA . SER A 1 199 ? -14.954 -10.878 4.981 1.00 95.44 199 SER A CA 1
ATOM 1469 C C . SER A 1 199 ? -13.600 -11.506 5.315 1.00 95.44 199 SER A C 1
ATOM 1471 O O . SER A 1 199 ? -13.572 -12.526 6.000 1.00 95.44 199 SER A O 1
ATOM 1473 N N . LEU A 1 200 ? -12.488 -10.904 4.882 1.00 95.00 200 LEU A N 1
ATOM 1474 C CA . LEU A 1 200 ? -11.144 -11.380 5.217 1.00 95.00 200 LEU A CA 1
ATOM 1475 C C . LEU A 1 200 ? -10.868 -11.271 6.723 1.00 95.00 200 LEU A C 1
ATOM 1477 O O . LEU A 1 200 ? -10.355 -12.214 7.319 1.00 95.00 200 LEU A O 1
ATOM 1481 N N . ALA A 1 201 ? -11.273 -10.170 7.364 1.00 93.62 201 ALA A N 1
ATOM 1482 C CA . ALA A 1 201 ? -11.121 -9.990 8.810 1.00 93.62 201 ALA A CA 1
ATOM 1483 C C . ALA A 1 201 ? -11.832 -11.096 9.610 1.00 93.62 201 ALA A C 1
ATOM 1485 O O . ALA A 1 201 ? -11.314 -11.567 10.621 1.00 93.62 201 ALA A O 1
ATOM 1486 N N . SER A 1 202 ? -12.987 -11.568 9.124 1.00 91.69 202 SER A N 1
ATOM 1487 C CA . SER A 1 202 ? -13.758 -12.640 9.770 1.00 91.69 202 SER A CA 1
ATOM 1488 C C . SER A 1 202 ? -13.066 -14.011 9.774 1.00 91.69 202 SER A C 1
ATOM 1490 O O . SER A 1 202 ? -13.452 -14.877 10.557 1.00 91.69 202 SER A O 1
ATOM 1492 N N . VAL A 1 203 ? -12.034 -14.206 8.942 1.00 90.31 203 VAL A N 1
ATOM 1493 C CA . VAL A 1 203 ? -11.193 -15.418 8.944 1.00 90.31 203 VAL A CA 1
ATOM 1494 C C . VAL A 1 203 ? -10.302 -15.468 10.190 1.00 90.31 203 VAL A C 1
ATOM 1496 O O . VAL A 1 203 ? -9.961 -16.552 10.661 1.00 90.31 203 VAL A O 1
ATOM 1499 N N . TRP A 1 204 ? -9.980 -14.305 10.765 1.00 84.88 204 TRP A N 1
ATOM 1500 C CA . TRP A 1 204 ? -9.007 -14.146 11.845 1.00 84.88 204 TRP A CA 1
ATOM 1501 C C . TRP A 1 204 ? -9.610 -13.499 13.104 1.00 84.88 204 TRP A C 1
ATOM 1503 O O . TRP A 1 204 ? -9.069 -12.501 13.587 1.00 84.88 204 TRP A O 1
ATOM 1513 N N . PRO A 1 205 ? -10.727 -14.014 13.650 1.00 82.69 205 PRO A N 1
ATOM 1514 C CA . PRO A 1 205 ? -11.403 -13.368 14.770 1.00 82.69 205 PRO A CA 1
ATOM 1515 C C . PRO A 1 205 ? -10.474 -13.250 15.983 1.00 82.69 205 PRO A C 1
ATOM 1517 O O . PRO A 1 205 ? -9.741 -14.186 16.288 1.00 82.69 205 PRO A O 1
ATOM 1520 N N . GLU A 1 206 ? -10.542 -12.111 16.677 1.00 81.19 206 GLU A N 1
ATOM 1521 C CA . GLU A 1 206 ? -9.784 -11.856 17.916 1.00 81.19 206 GLU A CA 1
ATOM 1522 C C . GLU A 1 206 ? -8.251 -11.906 17.729 1.00 81.19 206 GLU A C 1
ATOM 1524 O O . GLU A 1 206 ? -7.520 -12.354 18.610 1.00 81.19 206 GLU A O 1
ATOM 1529 N N . THR A 1 207 ? -7.752 -11.450 16.573 1.00 86.19 207 THR A N 1
ATOM 1530 C CA . THR A 1 207 ? -6.310 -11.364 16.269 1.00 86.19 207 THR A CA 1
ATOM 1531 C C . THR A 1 207 ? -5.872 -9.937 15.898 1.00 86.19 207 THR A C 1
ATOM 1533 O O . THR A 1 207 ? -6.704 -9.160 15.412 1.00 86.19 207 THR A O 1
ATOM 1536 N N . PRO A 1 208 ? -4.559 -9.616 15.989 1.00 85.56 208 PRO A N 1
ATOM 1537 C CA . PRO A 1 208 ? -3.956 -8.412 15.397 1.00 85.56 208 PRO A CA 1
ATOM 1538 C C . PRO A 1 208 ? -4.416 -8.127 13.965 1.00 85.56 208 PRO A C 1
ATOM 1540 O O . PRO A 1 208 ? -4.716 -6.996 13.583 1.00 85.56 208 PRO A O 1
ATOM 1543 N N . ARG A 1 209 ? -4.514 -9.179 13.148 1.00 89.94 209 ARG A N 1
ATOM 1544 C CA . ARG A 1 209 ? -4.881 -9.053 11.736 1.00 89.94 209 ARG A CA 1
ATOM 1545 C C . ARG A 1 209 ? -6.312 -8.578 11.564 1.00 89.94 209 ARG A C 1
ATOM 1547 O O . ARG A 1 209 ? -6.564 -7.756 10.690 1.00 89.94 209 ARG A O 1
ATOM 1554 N N . ALA A 1 210 ? -7.241 -9.047 12.396 1.00 91.50 210 ALA A N 1
ATOM 1555 C CA . ALA A 1 210 ? -8.611 -8.544 12.363 1.00 91.50 210 ALA A CA 1
ATOM 1556 C C . ALA A 1 210 ? -8.687 -7.067 12.767 1.00 91.50 210 ALA A C 1
ATOM 1558 O O . ALA A 1 210 ? -9.393 -6.316 12.097 1.00 91.50 210 ALA A O 1
ATOM 1559 N N . ALA A 1 211 ? -7.932 -6.635 13.784 1.00 91.06 211 ALA A N 1
ATOM 1560 C CA . ALA A 1 211 ? -7.845 -5.220 14.157 1.00 91.06 211 ALA A CA 1
ATOM 1561 C C . ALA A 1 211 ? -7.257 -4.369 13.015 1.00 91.06 211 ALA A C 1
ATOM 1563 O O . ALA A 1 211 ? -7.842 -3.360 12.624 1.00 91.06 211 ALA A O 1
ATOM 1564 N N . THR A 1 212 ? -6.180 -4.844 12.382 1.00 93.06 212 THR A N 1
ATOM 1565 C CA . THR A 1 212 ? -5.557 -4.182 11.222 1.00 93.06 212 THR A CA 1
ATOM 1566 C C . THR A 1 212 ? -6.521 -4.048 10.042 1.00 93.06 212 THR A C 1
ATOM 1568 O O . THR A 1 212 ? -6.633 -2.986 9.432 1.00 93.06 212 THR A O 1
ATOM 1571 N N . LEU A 1 213 ? -7.264 -5.109 9.721 1.00 95.94 213 LEU A N 1
ATOM 1572 C CA . LEU A 1 213 ? -8.245 -5.096 8.633 1.00 95.94 213 LEU A CA 1
ATOM 1573 C C . LEU A 1 213 ? -9.478 -4.244 8.974 1.00 95.94 213 LEU A C 1
ATOM 1575 O O . LEU A 1 213 ? -10.068 -3.640 8.078 1.00 95.94 213 LEU A O 1
ATOM 1579 N N . ALA A 1 214 ? -9.861 -4.152 10.250 1.00 95.06 214 ALA A N 1
ATOM 1580 C CA . ALA A 1 214 ? -10.899 -3.230 10.703 1.00 95.06 214 ALA A CA 1
ATOM 1581 C C . ALA A 1 214 ? -10.459 -1.765 10.538 1.00 95.06 214 ALA A C 1
ATOM 1583 O O . ALA A 1 214 ? -11.232 -0.957 10.020 1.00 95.06 214 ALA A O 1
ATOM 1584 N N . LEU A 1 215 ? -9.205 -1.445 10.875 1.00 95.62 215 LEU A N 1
ATOM 1585 C CA . LEU A 1 215 ? -8.613 -0.132 10.614 1.00 95.62 215 LEU A CA 1
ATOM 1586 C C . LEU A 1 215 ? -8.585 0.175 9.109 1.00 95.62 215 LEU A C 1
ATOM 1588 O O . LEU A 1 215 ? -9.023 1.248 8.695 1.00 95.62 215 LEU A O 1
ATOM 1592 N N . ALA A 1 216 ? -8.174 -0.786 8.276 1.00 97.50 216 ALA A N 1
ATOM 1593 C CA . ALA A 1 216 ? -8.204 -0.637 6.822 1.00 97.50 216 ALA A CA 1
ATOM 1594 C C . ALA A 1 216 ? -9.624 -0.365 6.285 1.00 97.50 216 ALA A C 1
ATOM 1596 O O . ALA A 1 216 ? -9.804 0.517 5.446 1.00 97.50 216 ALA A O 1
ATOM 1597 N N . CYS A 1 217 ? -10.646 -1.066 6.795 1.00 97.12 217 CYS A N 1
ATOM 1598 C CA . CYS A 1 217 ? -12.054 -0.798 6.476 1.00 97.12 217 CYS A CA 1
ATOM 1599 C C . CYS A 1 217 ? -12.473 0.631 6.841 1.00 97.12 217 CYS A C 1
ATOM 1601 O O . CYS A 1 217 ? -13.105 1.307 6.029 1.00 97.12 217 CYS A O 1
ATOM 1603 N N . ALA A 1 218 ? -12.149 1.082 8.056 1.00 97.00 218 ALA A N 1
ATOM 1604 C CA . ALA A 1 218 ? -12.528 2.404 8.547 1.00 97.00 218 ALA A CA 1
ATOM 1605 C C . ALA A 1 218 ? -11.874 3.527 7.727 1.00 97.00 218 ALA A C 1
ATOM 1607 O O . ALA A 1 218 ? -12.546 4.489 7.347 1.00 97.00 218 ALA A O 1
ATOM 1608 N N . LEU A 1 219 ? -10.594 3.359 7.385 1.00 97.00 219 LEU A N 1
ATOM 1609 C CA . LEU A 1 219 ? -9.839 4.274 6.528 1.00 97.00 219 LEU A CA 1
ATOM 1610 C C . LEU A 1 219 ? -10.365 4.284 5.090 1.00 97.00 219 LEU A C 1
ATOM 1612 O O . LEU A 1 219 ? -10.562 5.354 4.522 1.00 97.00 219 LEU A O 1
ATOM 1616 N N . ALA A 1 220 ? -10.666 3.115 4.513 1.00 96.88 220 ALA A N 1
ATOM 1617 C CA . ALA A 1 220 ? -11.250 3.020 3.174 1.00 96.88 220 ALA A CA 1
ATOM 1618 C C . ALA A 1 220 ? -12.639 3.678 3.090 1.00 96.88 220 ALA A C 1
ATOM 1620 O O . ALA A 1 220 ? -13.022 4.169 2.029 1.00 96.88 220 ALA A O 1
ATOM 1621 N N . ALA A 1 221 ? -13.385 3.685 4.200 1.00 95.31 221 ALA A N 1
ATOM 1622 C CA . ALA A 1 221 ? -14.684 4.340 4.327 1.00 95.31 221 ALA A CA 1
ATOM 1623 C C . ALA A 1 221 ? -14.601 5.850 4.596 1.00 95.31 221 ALA A C 1
ATOM 1625 O O . ALA A 1 221 ? -15.639 6.509 4.540 1.00 95.31 221 ALA A O 1
ATOM 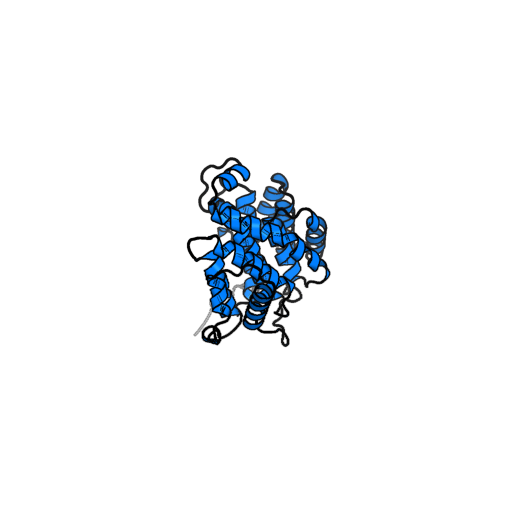1626 N N . ASP A 1 222 ? -13.412 6.374 4.912 1.00 93.00 222 ASP A N 1
ATOM 1627 C CA . ASP A 1 222 ? -13.195 7.759 5.348 1.00 93.00 222 ASP A CA 1
ATOM 1628 C C . ASP A 1 222 ? -14.112 8.163 6.525 1.00 93.00 222 ASP A C 1
ATOM 1630 O O . ASP A 1 222 ? -14.719 9.233 6.548 1.00 93.00 222 ASP A O 1
ATOM 1634 N N . ASN A 1 223 ? -14.279 7.256 7.497 1.00 92.38 223 ASN A N 1
ATOM 1635 C CA . ASN A 1 223 ? -15.154 7.457 8.655 1.00 92.38 223 ASN A CA 1
ATOM 1636 C C . ASN A 1 223 ? -14.332 7.750 9.914 1.00 92.38 223 ASN A C 1
ATOM 1638 O O . ASN A 1 223 ? -13.841 6.829 10.558 1.00 92.38 223 ASN A O 1
ATOM 1642 N N . GLU A 1 224 ? -14.231 9.026 10.281 1.00 90.50 224 GLU A N 1
ATOM 1643 C CA . GLU A 1 224 ? -13.415 9.514 11.402 1.00 90.50 224 GLU A CA 1
ATOM 1644 C C . GLU A 1 224 ? -13.700 8.810 12.741 1.00 90.50 224 GLU A C 1
ATOM 1646 O O . GLU A 1 224 ? -12.763 8.417 13.433 1.00 90.50 224 GLU A O 1
ATOM 1651 N N . GLU A 1 225 ? -14.972 8.588 13.089 1.00 92.56 225 GLU A N 1
ATOM 1652 C CA . GLU A 1 225 ? -15.351 7.916 14.342 1.00 92.56 225 GLU A CA 1
ATOM 1653 C C . GLU A 1 225 ? -14.893 6.452 14.342 1.00 92.56 225 GLU A C 1
ATOM 1655 O O . GLU A 1 225 ? -14.279 5.987 15.302 1.00 92.56 225 GLU A O 1
ATOM 1660 N N . ALA A 1 226 ? -15.115 5.748 13.228 1.00 93.81 226 ALA A N 1
ATOM 1661 C CA . ALA A 1 226 ? -14.679 4.362 13.077 1.00 93.81 226 ALA A CA 1
ATOM 1662 C C . ALA A 1 226 ? -13.148 4.237 13.004 1.00 93.81 226 ALA A C 1
ATOM 1664 O O . ALA A 1 226 ? -12.595 3.242 13.469 1.00 93.81 226 ALA A O 1
ATOM 1665 N N . ILE A 1 227 ? -12.457 5.229 12.429 1.00 94.50 227 ILE A N 1
ATOM 1666 C CA . ILE A 1 227 ? -10.991 5.273 12.381 1.00 94.50 227 ILE A CA 1
ATOM 1667 C C . ILE A 1 227 ? -10.446 5.408 13.800 1.00 94.50 227 ILE A C 1
ATOM 1669 O O . ILE A 1 227 ? -9.572 4.634 14.175 1.00 94.50 227 ILE A O 1
ATOM 1673 N N . ALA A 1 228 ? -10.977 6.337 14.599 1.00 91.38 228 ALA A N 1
ATOM 1674 C CA . ALA A 1 228 ? -10.539 6.534 15.978 1.00 91.38 228 ALA A CA 1
ATOM 1675 C C . ALA A 1 228 ? -10.750 5.275 16.839 1.00 91.38 228 ALA A C 1
ATOM 1677 O O . ALA A 1 228 ? -9.852 4.890 17.586 1.00 91.38 228 ALA A O 1
ATOM 1678 N N . GLU A 1 229 ? -11.898 4.603 16.703 1.00 91.75 229 GLU A N 1
ATOM 1679 C CA . GLU A 1 229 ? -12.183 3.344 17.406 1.00 91.75 229 GLU A CA 1
ATOM 1680 C C . GLU A 1 229 ? -11.223 2.219 16.983 1.00 91.75 229 GLU A C 1
ATOM 1682 O O . GLU A 1 229 ? -10.620 1.562 17.832 1.00 91.75 229 GLU A O 1
ATOM 1687 N N . ALA A 1 230 ? -11.029 2.019 15.676 1.00 92.12 230 ALA A N 1
ATOM 1688 C CA . ALA A 1 230 ? -10.147 0.971 15.166 1.00 92.12 230 ALA A CA 1
ATOM 1689 C C . ALA A 1 230 ? -8.663 1.235 15.478 1.00 92.12 230 ALA A C 1
ATOM 1691 O O . ALA A 1 230 ? -7.901 0.292 15.704 1.00 92.12 230 ALA A O 1
ATOM 1692 N N . LEU A 1 231 ? -8.251 2.505 15.503 1.00 89.38 231 LEU A N 1
ATOM 1693 C CA . LEU A 1 231 ? -6.908 2.928 15.890 1.00 89.38 231 LEU A CA 1
ATOM 1694 C C . LEU A 1 231 ? -6.641 2.599 17.363 1.00 89.38 231 LEU A C 1
ATOM 1696 O O . LEU A 1 231 ? -5.636 1.969 17.683 1.00 89.38 231 LEU A O 1
ATOM 1700 N N . ASP A 1 232 ? -7.564 2.976 18.244 1.00 87.19 232 ASP A N 1
ATOM 1701 C CA . ASP A 1 232 ? -7.490 2.718 19.683 1.00 87.19 232 ASP A CA 1
ATOM 1702 C C . ASP A 1 232 ? -7.460 1.210 19.997 1.00 87.19 232 ASP A C 1
ATOM 1704 O O . ASP A 1 232 ? -6.662 0.764 20.822 1.00 87.19 232 ASP A O 1
ATOM 1708 N N . GLU A 1 233 ? -8.254 0.4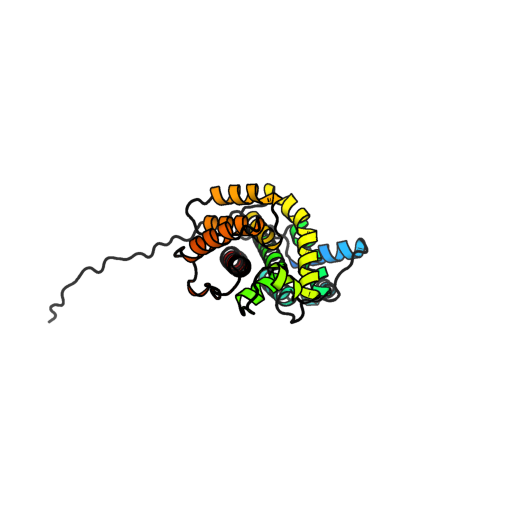02 19.287 1.00 87.00 233 GLU A N 1
ATOM 1709 C CA . GLU A 1 233 ? -8.213 -1.063 19.398 1.00 87.00 233 GLU A CA 1
ATOM 1710 C C . GLU A 1 233 ? -6.876 -1.646 18.910 1.00 87.00 233 GLU A C 1
ATOM 1712 O O . GLU A 1 233 ? -6.276 -2.477 19.594 1.00 87.00 233 GLU A O 1
ATOM 1717 N N . SER A 1 234 ? -6.367 -1.175 17.765 1.00 84.88 234 SER A N 1
ATOM 1718 C CA . SER A 1 234 ? -5.094 -1.646 17.199 1.00 84.88 234 SER A CA 1
ATOM 1719 C C . SER A 1 234 ? -3.918 -1.343 18.130 1.00 84.88 234 SER A C 1
ATOM 1721 O O . SER A 1 234 ? -3.098 -2.214 18.401 1.00 84.88 234 SER A O 1
ATOM 1723 N N . VAL A 1 235 ? -3.861 -0.131 18.688 1.00 81.88 235 VAL A N 1
ATOM 1724 C CA . VAL A 1 235 ? -2.791 0.307 19.599 1.00 81.88 235 VAL A CA 1
ATOM 1725 C C . VAL A 1 235 ? -2.826 -0.428 20.944 1.00 81.88 235 VAL A C 1
ATOM 1727 O O . VAL A 1 235 ? -1.785 -0.627 21.569 1.00 81.88 235 VAL A O 1
ATOM 1730 N N . ARG A 1 236 ? -4.007 -0.839 21.419 1.00 80.06 236 ARG A N 1
ATOM 1731 C CA . ARG A 1 236 ? -4.142 -1.609 22.668 1.00 80.06 236 ARG A CA 1
ATOM 1732 C C . ARG A 1 236 ? -3.711 -3.062 22.541 1.00 80.06 236 ARG A C 1
ATOM 1734 O O . ARG A 1 236 ? -3.546 -3.727 23.569 1.00 80.06 236 ARG A O 1
ATOM 1741 N N . HIS A 1 237 ? -3.572 -3.572 21.324 1.00 70.94 237 HIS A N 1
ATOM 1742 C CA . HIS A 1 237 ? -3.270 -4.973 21.123 1.00 70.94 237 HIS A CA 1
ATOM 1743 C C . HIS A 1 237 ? -1.818 -5.272 21.572 1.00 70.94 237 HIS A C 1
ATOM 1745 O O . HIS A 1 237 ? -0.889 -4.591 21.147 1.00 70.94 237 HIS A O 1
ATOM 1751 N N . PRO A 1 238 ? -1.581 -6.282 22.435 1.00 67.06 238 PRO A N 1
ATOM 1752 C CA . PRO A 1 238 ? -0.296 -6.492 23.125 1.00 67.06 238 PRO A CA 1
ATOM 1753 C C . PRO A 1 238 ? 0.906 -6.779 22.213 1.00 67.06 238 PRO A C 1
ATOM 1755 O O . PRO A 1 238 ? 2.045 -6.629 22.645 1.00 67.06 238 PRO A O 1
ATOM 1758 N N . ASP A 1 239 ? 0.645 -7.186 20.973 1.00 66.62 239 ASP A N 1
ATOM 1759 C CA . ASP A 1 239 ? 1.663 -7.473 19.955 1.00 66.62 239 ASP A CA 1
ATOM 1760 C C . ASP A 1 239 ? 2.099 -6.229 19.158 1.00 66.62 239 ASP A C 1
ATOM 1762 O O . ASP A 1 239 ? 2.951 -6.328 18.279 1.00 66.62 239 ASP A O 1
ATOM 1766 N N . TYR A 1 240 ? 1.527 -5.057 19.451 1.00 62.19 240 TYR A N 1
ATOM 1767 C CA . TYR A 1 240 ? 1.833 -3.807 18.763 1.00 62.19 240 TYR A CA 1
ATOM 1768 C C . TYR A 1 240 ? 2.881 -3.016 19.527 1.00 62.19 240 TYR A C 1
ATOM 1770 O O . TYR A 1 240 ? 2.869 -2.950 20.756 1.00 62.19 240 TYR A O 1
ATOM 1778 N N . ASN A 1 241 ? 3.787 -2.380 18.786 1.00 61.06 241 ASN A N 1
ATOM 1779 C CA . ASN A 1 241 ? 4.799 -1.519 19.375 1.00 61.06 241 ASN A CA 1
ATOM 1780 C C . ASN A 1 241 ? 4.129 -0.268 19.989 1.00 61.06 241 ASN A C 1
ATOM 1782 O O . ASN A 1 241 ? 3.594 0.544 19.234 1.00 61.06 241 ASN A O 1
ATOM 1786 N N . PRO A 1 242 ? 4.171 -0.064 21.321 1.00 54.00 242 PRO A N 1
ATOM 1787 C CA . PRO A 1 242 ? 3.588 1.120 21.955 1.00 54.00 2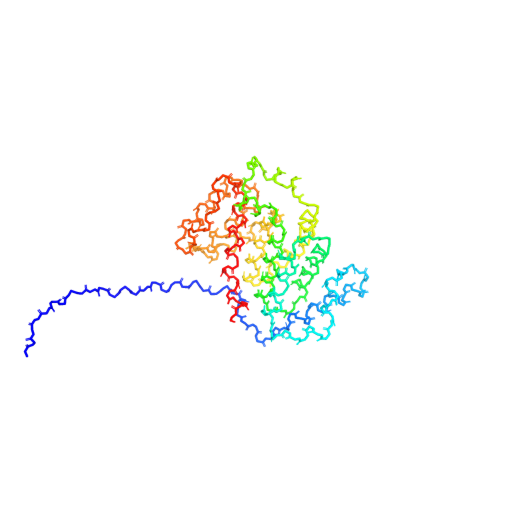42 PRO A CA 1
ATOM 1788 C C . PRO A 1 242 ? 4.264 2.427 21.513 1.00 54.00 242 PRO A C 1
ATOM 1790 O O . PRO A 1 242 ? 3.655 3.487 21.629 1.00 54.00 242 PRO A O 1
ATOM 1793 N N . ASP A 1 243 ? 5.483 2.353 20.968 1.00 57.66 243 ASP A N 1
ATOM 1794 C CA . ASP A 1 243 ? 6.203 3.504 20.415 1.00 57.66 243 ASP A CA 1
ATOM 1795 C C . ASP A 1 243 ? 5.678 3.926 19.027 1.00 57.66 243 ASP A C 1
ATOM 1797 O O . ASP A 1 243 ? 6.068 4.974 18.524 1.00 57.66 243 ASP A O 1
ATOM 1801 N N . ALA A 1 244 ? 4.779 3.145 18.411 1.00 56.91 244 ALA A N 1
ATOM 1802 C CA . ALA A 1 244 ? 4.098 3.503 17.161 1.00 56.91 244 ALA A CA 1
ATOM 1803 C C . ALA A 1 244 ? 2.909 4.466 17.372 1.00 56.91 244 ALA A C 1
ATOM 1805 O O . ALA A 1 244 ? 2.169 4.757 16.431 1.00 56.91 244 ALA A O 1
ATOM 1806 N N . GLN A 1 245 ? 2.692 4.958 18.599 1.00 61.47 245 GLN A N 1
ATOM 1807 C CA . GLN A 1 245 ? 1.721 6.019 18.852 1.00 61.47 245 GLN A CA 1
ATOM 1808 C C . GLN A 1 245 ? 2.219 7.317 18.207 1.00 61.47 245 GLN A C 1
ATOM 1810 O O . GLN A 1 245 ? 3.122 7.972 18.725 1.00 61.47 245 GLN A O 1
ATOM 1815 N N . GLY A 1 246 ? 1.626 7.666 17.061 1.00 65.69 246 GLY A N 1
ATOM 1816 C CA . GLY A 1 246 ? 1.808 8.972 16.429 1.00 65.69 246 GLY A CA 1
ATOM 1817 C C . GLY A 1 246 ? 1.404 10.116 17.363 1.00 65.69 246 GLY A C 1
ATOM 1818 O O . GLY A 1 246 ? 0.769 9.899 18.400 1.00 65.69 246 GLY A O 1
ATOM 1819 N N . ASP A 1 247 ? 1.772 11.344 17.004 1.00 73.06 247 ASP A N 1
ATOM 1820 C CA . ASP A 1 247 ? 1.448 12.517 17.817 1.00 73.06 247 ASP A CA 1
ATOM 1821 C C . ASP A 1 247 ? -0.078 12.623 18.010 1.00 73.06 247 ASP A C 1
ATOM 1823 O O . ASP A 1 247 ? -0.789 12.668 17.005 1.00 73.06 247 ASP A O 1
ATOM 1827 N N . PRO A 1 248 ? -0.610 12.668 19.250 1.00 74.44 248 PRO A N 1
ATOM 1828 C CA . PRO A 1 248 ? -2.050 12.725 19.509 1.00 74.44 248 PRO A CA 1
ATOM 1829 C C . PRO A 1 248 ? -2.742 13.972 18.936 1.00 74.44 248 PRO A C 1
ATOM 1831 O O . PRO A 1 248 ? -3.971 13.996 18.877 1.00 74.44 248 PRO A O 1
ATOM 1834 N N . GLU A 1 249 ? -1.988 15.003 18.547 1.00 79.44 249 GLU A N 1
ATOM 1835 C CA . GLU A 1 249 ? -2.502 16.202 17.879 1.00 79.44 249 GLU A CA 1
ATOM 1836 C C . GLU A 1 249 ? -2.677 16.023 16.361 1.00 79.44 249 GLU A C 1
ATOM 1838 O O . GLU A 1 249 ? -3.369 16.831 15.736 1.00 79.44 249 GLU A O 1
ATOM 1843 N N . ALA A 1 250 ? -2.097 14.972 15.772 1.00 84.31 250 ALA A N 1
ATOM 1844 C CA . ALA A 1 250 ? -2.282 14.638 14.365 1.00 84.31 250 ALA A CA 1
ATOM 1845 C C . ALA A 1 250 ? -3.703 14.134 14.078 1.00 84.31 250 ALA A C 1
ATOM 1847 O O . ALA A 1 250 ? -4.419 13.625 14.947 1.00 84.31 250 ALA A O 1
ATOM 1848 N N . LEU A 1 251 ? -4.115 14.241 12.817 1.00 89.69 251 LEU A N 1
ATOM 1849 C CA . LEU A 1 251 ? -5.425 13.753 12.395 1.00 89.69 251 LEU A CA 1
ATOM 1850 C C . LEU A 1 251 ? -5.509 12.225 12.526 1.00 89.69 251 LEU A C 1
ATOM 1852 O O . LEU A 1 251 ? -4.601 11.502 12.112 1.00 89.69 251 LEU A O 1
ATOM 1856 N N . ALA A 1 252 ? -6.649 11.717 13.006 1.00 91.00 252 ALA A N 1
ATOM 1857 C CA . ALA A 1 252 ? -6.871 10.276 13.182 1.00 91.00 252 ALA A CA 1
ATOM 1858 C C . ALA A 1 252 ? -6.644 9.477 11.884 1.00 91.00 252 ALA A C 1
ATOM 1860 O O . ALA A 1 252 ? -6.139 8.357 11.917 1.00 91.00 252 ALA A O 1
ATOM 1861 N N . GLN A 1 253 ? -6.968 10.061 10.725 1.00 92.50 253 GLN A N 1
ATOM 1862 C CA . GLN A 1 253 ? -6.708 9.440 9.426 1.00 92.50 253 GLN A CA 1
ATOM 1863 C C . GLN A 1 253 ? -5.211 9.302 9.132 1.00 92.50 253 GLN A C 1
ATOM 1865 O O . GLN A 1 253 ? -4.779 8.244 8.682 1.00 92.50 253 GLN A O 1
ATOM 1870 N N . SER A 1 254 ? -4.421 10.340 9.397 1.00 91.69 254 SER A N 1
ATOM 1871 C CA . SER A 1 254 ? -2.971 10.326 9.202 1.00 91.69 254 SER A CA 1
ATOM 1872 C C . SER A 1 254 ? -2.301 9.302 10.115 1.00 91.69 254 SER A C 1
ATOM 1874 O O . SER A 1 254 ? -1.521 8.471 9.647 1.00 91.69 254 SER A O 1
ATOM 1876 N N . GLN A 1 255 ? -2.676 9.299 11.398 1.00 90.19 255 GLN A N 1
ATOM 1877 C CA . GLN A 1 255 ? -2.219 8.305 12.373 1.00 90.19 255 GLN A CA 1
ATOM 1878 C C . GLN A 1 255 ? -2.593 6.886 11.934 1.00 90.19 255 GLN A C 1
ATOM 1880 O O . GLN A 1 255 ? -1.746 5.995 11.919 1.00 90.19 255 GLN A O 1
ATOM 1885 N N . GLY A 1 256 ? -3.851 6.683 11.533 1.00 92.25 256 GLY A N 1
ATOM 1886 C CA . GLY A 1 256 ? -4.356 5.394 11.079 1.00 92.25 256 GLY A CA 1
ATOM 1887 C C . GLY A 1 256 ? -3.626 4.871 9.847 1.00 92.25 256 GLY A C 1
ATOM 1888 O O . GLY A 1 256 ? -3.264 3.699 9.819 1.00 92.25 256 GLY A O 1
ATOM 1889 N N . LEU A 1 257 ? -3.367 5.722 8.849 1.00 93.69 257 LEU A N 1
ATOM 1890 C CA . LEU A 1 257 ? -2.605 5.336 7.657 1.00 93.69 257 LEU A CA 1
ATOM 1891 C C . LEU A 1 257 ? -1.150 5.008 7.995 1.00 93.69 257 LEU A C 1
ATOM 1893 O O . LEU A 1 257 ? -0.639 4.007 7.500 1.00 93.69 257 LEU A O 1
ATOM 1897 N N . SER A 1 258 ? -0.498 5.810 8.843 1.00 90.81 258 SER A N 1
ATOM 1898 C CA . SER A 1 258 ? 0.878 5.534 9.261 1.00 90.81 258 SER A CA 1
ATOM 1899 C C . SER A 1 258 ? 0.973 4.191 9.978 1.00 90.81 258 SER A C 1
ATOM 1901 O O . SER A 1 258 ? 1.754 3.337 9.566 1.00 90.81 258 SER A O 1
ATOM 1903 N N . LEU A 1 259 ? 0.114 3.969 10.977 1.00 90.69 259 LEU A N 1
ATOM 1904 C CA . LEU A 1 259 ? 0.080 2.710 11.710 1.00 90.69 259 LEU A CA 1
ATOM 1905 C C . LEU A 1 259 ? -0.226 1.536 10.771 1.00 90.69 259 LEU A C 1
ATOM 1907 O O . LEU A 1 259 ? 0.460 0.524 10.817 1.00 90.69 259 LEU A O 1
ATOM 1911 N N . LEU A 1 260 ? -1.224 1.659 9.891 1.00 93.75 260 LEU A N 1
ATOM 1912 C CA . LEU A 1 260 ? -1.599 0.587 8.968 1.00 93.75 260 LEU A CA 1
ATOM 1913 C C . LEU A 1 260 ? -0.431 0.145 8.071 1.00 93.75 260 LEU A C 1
ATOM 1915 O O . LEU A 1 260 ? -0.269 -1.056 7.844 1.00 93.75 260 LEU A O 1
ATOM 1919 N N . ILE A 1 261 ? 0.376 1.088 7.573 1.00 92.88 261 ILE A N 1
ATOM 1920 C CA . ILE A 1 261 ? 1.565 0.780 6.766 1.00 92.88 261 ILE A CA 1
ATOM 1921 C C . ILE A 1 261 ? 2.611 0.037 7.600 1.00 92.88 261 ILE A C 1
ATOM 1923 O O . ILE A 1 261 ? 3.092 -1.006 7.156 1.00 92.88 261 ILE A O 1
ATOM 1927 N N . ASP A 1 262 ? 2.901 0.498 8.818 1.00 89.38 262 ASP A N 1
ATOM 1928 C CA . ASP A 1 262 ? 3.886 -0.145 9.697 1.00 89.38 262 ASP A CA 1
ATOM 1929 C C . ASP A 1 262 ? 3.494 -1.597 10.019 1.00 89.38 262 ASP A C 1
ATOM 1931 O O . ASP A 1 262 ? 4.330 -2.503 10.013 1.00 89.38 262 ASP A O 1
ATOM 1935 N N . LEU A 1 263 ? 2.203 -1.853 10.239 1.00 90.62 263 LEU A N 1
ATOM 1936 C CA . LEU A 1 263 ? 1.680 -3.203 10.477 1.00 90.62 263 LEU A CA 1
ATOM 1937 C C . LEU A 1 263 ? 1.770 -4.090 9.250 1.00 90.62 263 LEU A C 1
ATOM 1939 O O . LEU A 1 263 ? 2.123 -5.263 9.352 1.00 90.62 263 LEU A O 1
ATOM 1943 N N . ALA A 1 264 ? 1.464 -3.536 8.081 1.00 92.31 264 ALA A N 1
ATOM 1944 C CA . ALA A 1 264 ? 1.583 -4.270 6.837 1.00 92.31 264 ALA A CA 1
ATOM 1945 C C . ALA A 1 264 ? 3.040 -4.652 6.553 1.00 92.31 264 ALA A C 1
ATOM 1947 O O . ALA A 1 264 ? 3.307 -5.772 6.119 1.00 92.31 264 ALA A O 1
ATOM 1948 N N . GLN A 1 265 ? 3.988 -3.764 6.858 1.00 89.88 265 GLN A N 1
ATOM 1949 C CA . GLN A 1 265 ? 5.418 -4.047 6.761 1.00 89.88 265 GLN A CA 1
ATOM 1950 C C . GLN A 1 265 ? 5.868 -5.108 7.779 1.00 89.88 265 GLN A C 1
ATOM 1952 O O . GLN A 1 265 ? 6.652 -5.984 7.420 1.00 89.88 265 GLN A O 1
ATOM 1957 N N . GLN A 1 266 ? 5.351 -5.096 9.012 1.00 88.00 266 GLN A N 1
ATOM 1958 C CA . GLN A 1 266 ? 5.632 -6.140 10.011 1.00 88.00 266 GLN A CA 1
ATOM 1959 C C . GLN A 1 266 ? 5.091 -7.516 9.600 1.00 88.00 266 GLN A C 1
ATOM 1961 O O . GLN A 1 266 ? 5.733 -8.533 9.855 1.00 88.00 266 GLN A O 1
ATOM 1966 N N . GLU A 1 267 ? 3.928 -7.551 8.954 1.00 88.75 267 GLU A N 1
ATOM 1967 C CA . GLU A 1 267 ? 3.274 -8.787 8.524 1.00 88.75 267 GLU A CA 1
ATOM 1968 C C . GLU A 1 267 ? 3.905 -9.368 7.245 1.00 88.75 267 GLU A C 1
ATOM 1970 O O . GLU A 1 267 ? 4.071 -10.582 7.128 1.00 88.75 267 GLU A O 1
ATOM 1975 N N . ILE A 1 268 ? 4.277 -8.516 6.283 1.00 90.69 268 ILE A N 1
ATOM 1976 C CA . ILE A 1 268 ? 4.749 -8.940 4.953 1.00 90.69 268 ILE A CA 1
ATOM 1977 C C . ILE A 1 268 ? 6.275 -8.947 4.851 1.00 90.69 268 ILE A C 1
ATOM 1979 O O . ILE A 1 268 ? 6.833 -9.806 4.171 1.00 90.69 268 ILE A O 1
ATOM 1983 N N . GLY A 1 269 ? 6.967 -8.027 5.525 1.00 86.94 269 GLY A N 1
ATOM 1984 C CA . GLY A 1 269 ? 8.424 -7.887 5.462 1.00 86.94 269 GLY A CA 1
ATOM 1985 C C . GLY A 1 269 ? 9.176 -9.195 5.734 1.00 86.94 269 GLY A C 1
ATOM 1986 O O . GLY A 1 269 ? 9.992 -9.592 4.899 1.00 86.94 269 GLY A O 1
ATOM 1987 N N . PRO A 1 270 ? 8.859 -9.936 6.813 1.00 88.44 270 PRO A N 1
ATOM 1988 C CA . PRO A 1 270 ? 9.501 -11.217 7.108 1.00 88.44 270 PRO A CA 1
ATOM 1989 C C . PRO A 1 270 ? 9.277 -12.314 6.063 1.00 88.44 270 PRO A C 1
ATOM 1991 O O . PRO A 1 270 ? 9.950 -13.333 6.136 1.00 88.44 270 PRO A O 1
ATOM 1994 N N . LEU A 1 271 ? 8.329 -12.153 5.131 1.00 86.94 271 LEU A N 1
ATOM 1995 C CA . LEU A 1 271 ? 8.044 -13.117 4.056 1.00 86.94 271 LEU A CA 1
ATOM 1996 C C . LEU A 1 271 ? 8.921 -12.899 2.817 1.00 86.94 271 LEU A C 1
ATOM 1998 O O . LEU A 1 271 ? 8.856 -13.674 1.864 1.00 86.94 271 LEU A O 1
ATOM 2002 N N . VAL A 1 272 ? 9.667 -11.795 2.793 1.00 83.94 272 VAL A N 1
ATOM 2003 C CA . VAL A 1 272 ? 10.400 -11.334 1.614 1.00 83.94 272 VAL A CA 1
ATOM 2004 C C . VAL A 1 272 ? 11.862 -11.052 1.943 1.00 83.94 272 VAL A C 1
ATOM 2006 O O . VAL A 1 272 ? 12.736 -11.401 1.157 1.00 83.94 272 VAL A O 1
ATOM 2009 N N . PHE A 1 273 ? 12.130 -10.483 3.119 1.00 78.69 273 PHE A N 1
ATOM 2010 C CA . PHE A 1 273 ? 13.471 -10.209 3.623 1.00 78.69 273 PHE A CA 1
ATOM 2011 C C . PHE A 1 273 ? 13.845 -11.298 4.643 1.00 78.69 273 PHE A C 1
ATOM 2013 O O . PHE A 1 273 ? 13.370 -11.279 5.781 1.00 78.69 273 PHE A O 1
ATOM 2020 N N . HIS A 1 274 ? 14.656 -12.271 4.217 1.00 65.56 274 HIS A N 1
ATOM 2021 C CA . HIS A 1 274 ? 15.159 -13.380 5.042 1.00 65.56 274 HIS A CA 1
ATOM 2022 C C . HIS A 1 274 ? 16.662 -13.268 5.304 1.00 65.56 274 HIS A C 1
ATOM 2024 O O . HIS A 1 274 ? 17.397 -12.871 4.373 1.00 65.56 274 HIS A O 1
#

Secondary structure (DSSP, 8-state):
------------------PPPPPTT-S--TTPPPHHHHHHHHHHHHHHTT----HHHHGGGSGGGGG--SHHHHHHHHHIIIIISS---HHHHHHHHHHHHHHHH--S-HHHHHHHHHHHHHHHHHHHHHHHHS----SSHHHHHHHS-HHHHHHHHHHHHHHHHHHTTGGGS-HHHHHHHHHHHHHHT-GGGHHHHHHHHTTSTTSHHHHHHHHHHHHHTT-HHHHHHHHHHHHHSTTS-GGG---TTS-HHHHHHHHHHHHHHHHHGGGT--